Protein AF-A0A1S3HSK0-F1 (afdb_monomer_lite)

InterPro domains:
  IPR041249 DZIP3-like HEPN domain [PF18738] (99-241)

Structure (mmCIF, N/CA/C/O backbone):
data_AF-A0A1S3HSK0-F1
#
_entry.id   AF-A0A1S3HSK0-F1
#
loop_
_atom_site.group_PDB
_atom_site.id
_atom_site.type_symbol
_atom_site.label_atom_id
_atom_site.label_alt_id
_atom_site.label_comp_id
_atom_site.label_asym_id
_atom_site.label_entity_id
_atom_site.label_seq_id
_atom_site.pdbx_PDB_ins_code
_atom_site.Cartn_x
_atom_site.Cartn_y
_atom_site.Cartn_z
_atom_site.occupancy
_atom_site.B_iso_or_equiv
_atom_site.auth_seq_id
_atom_site.auth_comp_id
_atom_site.auth_asym_id
_atom_site.auth_atom_id
_atom_site.pdbx_PDB_model_num
ATOM 1 N N . MET A 1 1 ? 6.318 51.258 -20.511 1.00 34.09 1 MET A N 1
ATOM 2 C CA . MET A 1 1 ? 5.192 50.879 -19.637 1.00 34.09 1 MET A CA 1
ATOM 3 C C . MET A 1 1 ? 4.563 49.674 -20.303 1.00 34.09 1 MET A C 1
ATOM 5 O O . MET A 1 1 ? 3.683 49.853 -21.121 1.00 34.09 1 MET A O 1
ATOM 9 N N . GLU A 1 2 ? 5.105 48.481 -20.082 1.00 42.00 2 GLU A N 1
ATOM 10 C CA . GLU A 1 2 ? 4.586 47.264 -20.715 1.00 42.00 2 GLU A CA 1
ATOM 11 C C . GLU A 1 2 ? 4.739 46.110 -19.736 1.00 42.00 2 GLU A C 1
ATOM 13 O O . GLU A 1 2 ? 5.852 45.699 -19.435 1.00 42.00 2 GLU A O 1
ATOM 18 N N . PHE A 1 3 ? 3.609 45.639 -19.221 1.00 34.06 3 PHE A N 1
ATOM 19 C CA . PHE A 1 3 ? 3.427 44.292 -18.696 1.00 34.06 3 PHE A CA 1
ATOM 20 C C . PHE A 1 3 ? 1.939 43.962 -18.852 1.00 34.06 3 PHE A C 1
ATOM 22 O O . PHE A 1 3 ? 1.177 43.989 -17.891 1.00 34.06 3 PHE A O 1
ATOM 29 N N . GLU A 1 4 ? 1.506 43.675 -20.079 1.00 44.91 4 GLU A N 1
ATOM 30 C CA . GLU A 1 4 ? 0.344 42.804 -20.271 1.00 44.91 4 GLU A CA 1
ATOM 31 C C . GLU A 1 4 ? 0.859 41.365 -20.303 1.00 44.91 4 GLU A C 1
ATOM 33 O O . GLU A 1 4 ? 1.071 40.758 -21.349 1.00 44.91 4 GLU A O 1
ATOM 38 N N . THR A 1 5 ? 1.137 40.814 -19.124 1.00 49.72 5 THR A N 1
ATOM 39 C CA . THR A 1 5 ? 1.207 39.360 -18.974 1.00 49.72 5 THR A CA 1
ATOM 40 C C . THR A 1 5 ? -0.189 38.804 -19.217 1.00 49.72 5 THR A C 1
ATOM 42 O O . THR A 1 5 ? -1.089 39.021 -18.406 1.00 49.72 5 THR A O 1
ATOM 45 N N . ASP A 1 6 ? -0.348 38.114 -20.347 1.00 68.56 6 ASP A N 1
ATOM 46 C CA . ASP A 1 6 ? -1.574 37.448 -20.780 1.00 68.56 6 ASP A CA 1
ATOM 47 C C . ASP A 1 6 ? -2.172 36.626 -19.626 1.00 68.56 6 ASP A C 1
ATOM 49 O O . ASP A 1 6 ? -1.504 35.775 -19.026 1.00 68.56 6 ASP A O 1
ATOM 53 N N . VAL A 1 7 ? -3.437 36.897 -19.302 1.00 50.72 7 VAL A N 1
ATOM 54 C CA . VAL A 1 7 ? -4.209 36.234 -18.240 1.00 50.72 7 VAL A CA 1
ATOM 55 C C . VAL A 1 7 ? -4.153 34.711 -18.398 1.00 50.72 7 VAL A C 1
ATOM 57 O O . VAL A 1 7 ? -4.097 33.984 -17.405 1.00 50.72 7 VAL A O 1
ATOM 60 N N . VAL A 1 8 ? -4.067 34.219 -19.635 1.00 52.06 8 VAL A N 1
ATOM 61 C CA . VAL A 1 8 ? -3.900 32.794 -19.946 1.00 52.06 8 VAL A CA 1
ATOM 62 C C . VAL A 1 8 ? -2.567 32.255 -19.417 1.00 52.06 8 VAL A C 1
ATOM 64 O O . VAL A 1 8 ? -2.526 31.172 -18.837 1.00 52.06 8 VAL A O 1
ATOM 67 N N . THR A 1 9 ? -1.485 33.026 -19.523 1.00 55.06 9 THR A N 1
ATOM 68 C CA . THR A 1 9 ? -0.156 32.648 -19.014 1.00 55.06 9 THR A CA 1
ATOM 69 C C . THR A 1 9 ? -0.139 32.604 -17.489 1.00 55.06 9 THR A C 1
ATOM 71 O O . THR A 1 9 ? 0.437 31.685 -16.906 1.00 55.06 9 THR A O 1
ATOM 74 N N . ILE A 1 10 ? -0.823 33.538 -16.822 1.00 58.69 10 ILE A N 1
ATOM 75 C CA . ILE A 1 10 ? -0.961 33.543 -15.357 1.00 58.69 10 ILE A CA 1
ATOM 76 C C . ILE A 1 10 ? -1.759 32.319 -14.890 1.00 58.69 10 ILE A C 1
ATOM 78 O O . ILE A 1 10 ? -1.339 31.637 -13.955 1.00 58.69 10 ILE A O 1
ATOM 82 N N . ILE A 1 11 ? -2.861 31.990 -15.570 1.00 51.19 11 ILE A N 1
ATOM 83 C CA . ILE A 1 11 ? -3.688 30.816 -15.257 1.00 51.19 11 ILE A CA 1
ATOM 84 C C . ILE A 1 11 ? -2.905 29.519 -15.475 1.00 51.19 11 ILE A C 1
ATOM 86 O O . ILE A 1 11 ? -2.928 28.651 -14.607 1.00 51.19 11 ILE A O 1
ATOM 90 N N . ILE A 1 12 ? -2.166 29.389 -16.580 1.00 56.50 12 ILE A N 1
ATOM 91 C CA . ILE A 1 12 ? -1.333 28.208 -16.857 1.00 56.50 12 ILE A CA 1
ATOM 92 C C . ILE A 1 12 ? -0.200 28.086 -15.833 1.00 56.50 12 ILE A C 1
ATOM 94 O O . ILE A 1 12 ? 0.079 26.987 -15.360 1.00 56.50 12 ILE A O 1
ATOM 98 N N . THR A 1 13 ? 0.422 29.198 -15.438 1.00 55.34 13 THR A N 1
ATOM 99 C CA . THR A 1 13 ? 1.508 29.196 -14.446 1.00 55.34 13 THR A CA 1
ATOM 100 C C . THR A 1 13 ? 0.989 28.839 -13.053 1.00 55.34 13 THR A C 1
ATOM 102 O O . THR A 1 13 ? 1.604 28.027 -12.367 1.00 55.34 13 THR A O 1
ATOM 105 N N . LEU A 1 14 ? -0.176 29.360 -12.650 1.00 50.25 14 LEU A N 1
ATOM 106 C CA . LEU A 1 14 ? -0.859 28.972 -11.410 1.00 50.25 14 LEU A CA 1
ATOM 107 C C . LEU A 1 14 ? -1.304 27.506 -11.448 1.00 50.25 14 LEU A C 1
ATOM 109 O O . LEU A 1 14 ? -1.129 26.794 -10.465 1.00 50.25 14 LEU A O 1
ATOM 113 N N . PHE A 1 15 ? -1.818 27.029 -12.582 1.00 51.66 15 PHE A N 1
ATOM 114 C CA . PHE A 1 15 ? -2.209 25.634 -12.774 1.00 51.66 15 PHE A CA 1
ATOM 115 C C . PHE A 1 15 ? -1.003 24.695 -12.680 1.00 51.66 15 PHE A C 1
ATOM 117 O O . PHE A 1 15 ? -1.060 23.695 -11.970 1.00 51.66 15 PHE A O 1
ATOM 124 N N . LEU A 1 16 ? 0.122 25.042 -13.310 1.00 50.78 16 LEU A N 1
ATOM 125 C CA . LEU A 1 16 ? 1.368 24.285 -13.207 1.00 50.78 16 LEU A CA 1
ATOM 126 C C . LEU A 1 16 ? 1.950 24.334 -11.794 1.00 50.78 16 LEU A C 1
ATOM 128 O O . LEU A 1 16 ? 2.391 23.299 -11.314 1.00 50.78 16 LEU A O 1
ATOM 132 N N . LEU A 1 17 ? 1.897 25.472 -11.096 1.00 46.69 17 LEU A N 1
ATOM 133 C CA . LEU A 1 17 ? 2.325 25.588 -9.695 1.00 46.69 17 LEU A CA 1
ATOM 134 C C . LEU A 1 17 ? 1.457 24.752 -8.753 1.00 46.69 17 LEU A C 1
ATOM 136 O O . LEU A 1 17 ? 1.994 24.102 -7.863 1.00 46.69 17 LEU A O 1
ATOM 140 N N . VAL A 1 18 ? 0.139 24.712 -8.962 1.00 48.00 18 VAL A N 1
ATOM 141 C CA . VAL A 1 18 ? -0.786 23.876 -8.181 1.00 48.00 18 VAL A CA 1
ATOM 142 C C . VAL A 1 18 ? -0.571 22.395 -8.491 1.00 48.00 18 VAL A C 1
ATOM 144 O O . VAL A 1 18 ? -0.528 21.582 -7.572 1.00 48.00 18 VAL A O 1
ATOM 147 N N . VAL A 1 19 ? -0.355 22.029 -9.756 1.00 45.53 19 VAL A N 1
ATOM 148 C CA . VAL A 1 19 ? -0.006 20.657 -10.154 1.00 45.53 19 VAL A CA 1
ATOM 149 C C . VAL A 1 19 ? 1.361 20.256 -9.590 1.00 45.53 19 VAL A C 1
ATOM 151 O O . VAL A 1 19 ? 1.486 19.153 -9.071 1.00 45.53 19 VAL A O 1
ATOM 154 N N . LEU A 1 20 ? 2.359 21.145 -9.589 1.00 42.47 20 LEU A N 1
ATOM 155 C CA . LEU A 1 20 ? 3.652 20.923 -8.935 1.00 42.47 20 LEU A CA 1
ATOM 156 C C . LEU A 1 20 ? 3.498 20.792 -7.418 1.00 42.47 20 LEU A C 1
ATOM 158 O O . LEU A 1 20 ? 4.058 19.867 -6.850 1.00 42.47 20 LEU A O 1
ATOM 162 N N . MET A 1 21 ? 2.700 21.630 -6.756 1.00 42.19 21 MET A N 1
ATOM 163 C CA . MET A 1 21 ? 2.435 21.515 -5.316 1.00 42.19 21 MET A CA 1
ATOM 164 C C . MET A 1 21 ? 1.753 20.183 -4.973 1.00 42.19 21 MET A C 1
ATOM 166 O O . MET A 1 21 ? 2.134 19.523 -4.011 1.00 42.19 21 MET A O 1
ATOM 170 N N . VAL A 1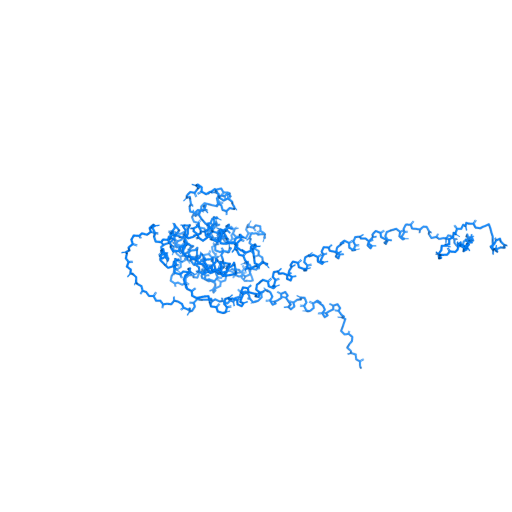 22 ? 0.810 19.727 -5.799 1.00 41.25 22 VAL A N 1
ATOM 171 C CA . VAL A 1 22 ? 0.136 18.427 -5.636 1.00 41.25 22 VAL A CA 1
ATOM 172 C C . VAL A 1 22 ? 1.067 17.246 -5.949 1.00 41.25 22 VAL A C 1
ATOM 174 O O . VAL A 1 22 ? 0.893 16.172 -5.378 1.00 41.25 22 VAL A O 1
ATOM 177 N N . LEU A 1 23 ? 2.062 17.427 -6.821 1.00 36.00 23 LEU A N 1
ATOM 178 C CA . LEU A 1 23 ? 3.052 16.401 -7.167 1.00 36.00 23 LEU A CA 1
ATOM 179 C C . LEU A 1 23 ? 4.268 16.368 -6.223 1.00 36.00 23 LEU A C 1
ATOM 181 O O . LEU A 1 23 ? 4.904 15.322 -6.132 1.00 36.00 23 LEU A O 1
ATOM 185 N N . PHE A 1 24 ? 4.589 17.466 -5.528 1.00 37.47 24 PHE A N 1
ATOM 186 C CA . PHE A 1 24 ? 5.767 17.581 -4.655 1.00 37.47 24 PHE A CA 1
ATOM 187 C C . PHE A 1 24 ? 5.468 17.434 -3.153 1.00 37.47 24 PHE A C 1
ATOM 189 O O . PHE A 1 24 ? 6.348 17.000 -2.419 1.00 37.47 24 PHE A O 1
ATOM 196 N N .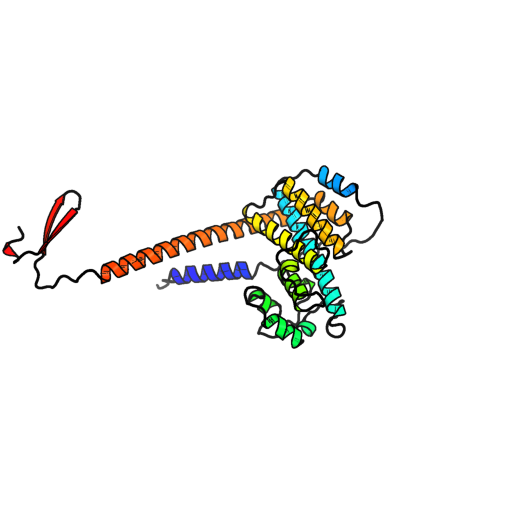 PHE A 1 25 ? 4.253 17.714 -2.665 1.00 34.84 25 PHE A N 1
ATOM 197 C CA . PHE A 1 25 ? 3.934 17.598 -1.225 1.00 34.84 25 PHE A CA 1
ATOM 198 C C . PHE A 1 25 ? 3.537 16.181 -0.755 1.00 34.84 25 PHE A C 1
ATOM 200 O O . PHE A 1 25 ? 3.020 16.005 0.346 1.00 34.84 25 PHE A O 1
ATOM 207 N N . GLY A 1 26 ? 3.797 15.152 -1.565 1.00 34.19 26 GLY A N 1
ATOM 208 C CA . GLY A 1 26 ? 3.518 13.749 -1.236 1.00 34.19 26 GLY A CA 1
ATOM 209 C C . GLY A 1 26 ? 4.583 13.038 -0.394 1.00 34.19 26 GLY A C 1
ATOM 210 O O . GLY A 1 26 ? 4.416 11.856 -0.111 1.00 34.19 26 GLY A O 1
ATOM 211 N N . GLU A 1 27 ? 5.660 13.714 0.014 1.00 36.97 27 GLU A N 1
ATOM 212 C CA . GLU A 1 27 ? 6.728 13.117 0.822 1.00 36.97 27 GLU A CA 1
ATOM 213 C C . GLU A 1 27 ? 6.832 13.790 2.194 1.00 36.97 27 GLU A C 1
ATOM 215 O O . GLU A 1 27 ? 7.478 14.821 2.370 1.00 36.97 27 GLU A O 1
ATOM 220 N N . PHE A 1 28 ? 6.233 13.160 3.206 1.00 30.34 28 PHE A N 1
ATOM 221 C CA . PHE A 1 28 ? 6.683 13.335 4.584 1.00 30.34 28 PHE A CA 1
ATOM 222 C C . PHE A 1 28 ? 6.712 11.974 5.278 1.00 30.34 28 PHE A C 1
ATOM 224 O O . PHE A 1 28 ? 5.690 11.400 5.652 1.00 30.34 28 PHE A O 1
ATOM 231 N N . SER A 1 29 ? 7.917 11.420 5.388 1.00 31.11 29 SER A N 1
ATOM 232 C CA . SER A 1 29 ? 8.166 10.116 5.995 1.00 31.11 29 SER A CA 1
ATOM 233 C C . SER A 1 29 ? 7.979 10.204 7.518 1.00 31.11 29 SER A C 1
ATOM 235 O O . SER A 1 29 ? 8.800 10.783 8.227 1.00 31.11 29 SER A O 1
ATOM 237 N N . LEU A 1 30 ? 6.907 9.598 8.042 1.00 33.12 30 LEU A N 1
ATOM 238 C CA . LEU A 1 30 ? 6.557 9.517 9.476 1.00 33.12 30 LEU A CA 1
ATOM 239 C C . LEU A 1 30 ? 7.439 8.540 10.290 1.00 33.12 30 LEU A C 1
ATOM 241 O O . LEU A 1 30 ? 7.110 8.160 11.414 1.00 33.12 30 LEU A O 1
ATOM 245 N N . LYS A 1 31 ? 8.601 8.141 9.764 1.00 35.22 31 LYS A N 1
ATOM 246 C CA . LYS A 1 31 ? 9.454 7.064 10.302 1.00 35.22 31 LYS A CA 1
ATOM 247 C C . LYS A 1 31 ? 10.145 7.356 11.645 1.00 35.22 31 LYS A C 1
ATOM 249 O O . LYS A 1 31 ? 10.882 6.504 12.130 1.00 35.22 31 LYS A O 1
ATOM 254 N N . LYS A 1 32 ? 9.950 8.531 12.255 1.00 32.56 32 LYS A N 1
ATOM 255 C CA . LYS A 1 32 ? 10.801 9.012 13.363 1.00 32.56 32 LYS A CA 1
ATOM 256 C C . LYS A 1 32 ? 10.182 8.994 14.768 1.00 32.56 32 LYS A C 1
ATOM 258 O O . LYS A 1 32 ? 10.856 9.429 15.692 1.00 32.56 32 LYS A O 1
ATOM 263 N N . ILE A 1 33 ? 8.948 8.515 14.959 1.00 36.19 33 ILE A N 1
ATOM 264 C CA . ILE A 1 33 ? 8.222 8.767 16.225 1.00 36.19 33 ILE A CA 1
ATOM 265 C C . ILE A 1 33 ? 8.154 7.558 17.181 1.00 36.19 33 ILE A C 1
ATOM 267 O O . ILE A 1 33 ? 8.070 7.760 18.387 1.00 36.19 33 ILE A O 1
ATOM 271 N N . PHE A 1 34 ? 8.266 6.307 16.721 1.00 35.88 34 PHE A N 1
ATOM 272 C CA . PHE A 1 34 ? 7.985 5.152 17.594 1.00 35.88 34 PHE A CA 1
ATOM 273 C C . PHE A 1 34 ? 9.116 4.119 17.606 1.00 35.88 34 PHE A C 1
ATOM 275 O O . PHE A 1 34 ? 9.074 3.109 16.910 1.00 35.88 34 PHE A O 1
ATOM 282 N N . GLY A 1 35 ? 10.139 4.388 18.421 1.00 30.03 35 GLY A N 1
ATOM 283 C CA . GLY A 1 35 ? 11.113 3.396 18.872 1.00 30.03 35 GLY A CA 1
ATOM 284 C C . GLY A 1 35 ? 10.833 3.007 20.324 1.00 30.03 35 GLY A C 1
ATOM 285 O O . GLY A 1 35 ? 10.951 3.844 21.213 1.00 30.03 35 GLY A O 1
ATOM 286 N N . GLY A 1 36 ? 10.472 1.747 20.571 1.00 26.73 36 GLY A N 1
ATOM 287 C CA . GLY A 1 36 ? 10.302 1.196 21.920 1.00 26.73 36 GLY A CA 1
ATOM 288 C C . GLY A 1 36 ? 9.896 -0.279 21.883 1.00 26.73 36 GLY A C 1
ATOM 289 O O . GLY A 1 36 ? 9.058 -0.660 21.078 1.00 26.73 36 GLY A O 1
ATOM 290 N N . LYS A 1 37 ? 10.541 -1.113 22.708 1.00 32.78 37 LYS A N 1
ATOM 291 C CA . LYS A 1 37 ? 10.596 -2.585 22.621 1.00 32.78 37 LYS A CA 1
ATOM 292 C C . LYS A 1 37 ? 9.958 -3.293 23.838 1.00 32.78 37 LYS A C 1
ATOM 294 O O . LYS A 1 37 ? 10.110 -2.816 24.952 1.00 32.78 37 LYS A O 1
ATOM 299 N N . ALA A 1 38 ? 9.436 -4.503 23.564 1.00 29.75 38 ALA A N 1
ATOM 300 C CA . ALA A 1 38 ? 9.276 -5.733 24.380 1.00 29.75 38 ALA A CA 1
ATOM 301 C C . ALA A 1 38 ? 7.995 -6.016 25.216 1.00 29.75 38 ALA A C 1
ATOM 303 O O . ALA A 1 38 ? 7.822 -5.497 26.308 1.00 29.75 38 ALA A O 1
ATOM 304 N N . ARG A 1 39 ? 7.246 -7.022 24.707 1.00 36.81 39 ARG A N 1
ATOM 305 C CA . ARG A 1 39 ? 6.825 -8.336 25.278 1.00 36.81 39 ARG A CA 1
ATOM 306 C C . ARG A 1 39 ? 5.939 -8.409 26.539 1.00 36.81 39 ARG A C 1
ATOM 308 O O . ARG A 1 39 ? 6.394 -8.107 27.631 1.00 36.81 39 ARG A O 1
ATOM 315 N N . SER A 1 40 ? 4.776 -9.063 26.415 1.00 31.94 40 SER A N 1
ATOM 316 C CA . SER A 1 40 ? 4.414 -10.311 27.134 1.00 31.94 40 SER A CA 1
ATOM 317 C C . SER A 1 40 ? 3.062 -10.866 26.659 1.00 31.94 40 SER A C 1
ATOM 319 O O . SER A 1 40 ? 2.212 -10.125 26.178 1.00 31.94 40 SER A O 1
ATOM 321 N N . ASP A 1 41 ? 2.940 -12.191 26.732 1.00 41.41 41 ASP A N 1
ATOM 322 C CA . ASP A 1 41 ? 1.891 -13.034 26.155 1.00 41.41 41 ASP A CA 1
ATOM 323 C C . ASP A 1 41 ? 0.653 -13.119 27.073 1.00 41.41 41 ASP A C 1
ATOM 325 O O . ASP A 1 41 ? 0.817 -13.596 28.191 1.00 41.41 41 ASP A O 1
ATOM 329 N N . VAL A 1 42 ? -0.564 -12.753 26.621 1.00 39.38 42 VAL A N 1
ATOM 330 C CA . VAL A 1 42 ? -1.854 -13.204 27.214 1.00 39.38 42 VAL A CA 1
ATOM 331 C C . VAL A 1 42 ? -3.002 -13.198 26.175 1.00 39.38 42 VAL A C 1
ATOM 333 O O . VAL A 1 42 ? -3.221 -12.222 25.469 1.00 39.38 42 VAL A O 1
ATOM 336 N N . GLU A 1 43 ? -3.714 -14.330 26.121 1.00 42.44 43 GLU A N 1
ATOM 337 C CA . GLU A 1 43 ? -5.071 -14.652 25.622 1.00 42.44 43 GLU A CA 1
ATOM 338 C C . GLU A 1 43 ? -5.847 -13.604 24.772 1.00 42.44 43 GLU A C 1
ATOM 340 O O . GLU A 1 43 ? -6.422 -12.636 25.262 1.00 42.44 43 GLU A O 1
ATOM 345 N N . VAL A 1 44 ? -5.906 -13.845 23.451 1.00 47.56 44 VAL A N 1
ATOM 346 C CA . VAL A 1 44 ? -6.028 -12.789 22.417 1.00 47.56 44 VAL A CA 1
ATOM 347 C C . VAL A 1 44 ? -7.439 -12.588 21.822 1.00 47.56 44 VAL A C 1
ATOM 349 O O . VAL A 1 44 ? -7.679 -11.595 21.135 1.00 47.56 44 VAL A O 1
ATOM 352 N N . LYS A 1 45 ? -8.412 -13.483 22.044 1.00 45.72 45 LYS A N 1
ATOM 353 C CA . LYS A 1 45 ? -9.707 -13.402 21.323 1.00 45.72 45 LYS A CA 1
ATOM 354 C C . LYS A 1 45 ? -10.791 -12.556 21.999 1.00 45.72 45 LYS A C 1
ATOM 356 O O . LYS A 1 45 ? -11.545 -11.901 21.283 1.00 45.72 45 LYS A O 1
ATOM 361 N N . ASP A 1 46 ? -10.862 -12.531 23.328 1.00 53.91 46 ASP A N 1
ATOM 362 C CA . ASP A 1 46 ? -11.979 -11.890 24.051 1.00 53.91 46 ASP A CA 1
ATOM 363 C C . ASP A 1 46 ? -11.759 -10.375 24.281 1.00 53.91 46 ASP A C 1
ATOM 365 O O . ASP A 1 46 ? -12.683 -9.554 24.285 1.00 53.91 46 ASP A O 1
ATOM 369 N N . THR A 1 47 ? -10.492 -9.961 24.357 1.00 58.94 47 THR A N 1
ATOM 370 C CA . THR A 1 47 ? -10.086 -8.577 24.648 1.00 58.94 47 THR A CA 1
ATOM 371 C C . THR A 1 47 ? -10.400 -7.600 23.511 1.00 58.94 47 THR A C 1
ATOM 373 O O . THR A 1 47 ? -10.778 -6.454 23.762 1.00 58.94 47 THR A O 1
ATOM 376 N N . MET A 1 48 ? -10.295 -8.030 22.249 1.00 62.12 48 MET A N 1
ATOM 377 C CA . MET A 1 48 ? -10.537 -7.151 21.098 1.00 62.12 48 MET A CA 1
ATOM 378 C C . MET A 1 48 ? -12.022 -6.816 20.930 1.00 62.12 48 MET A C 1
ATOM 380 O O . MET A 1 48 ? -12.363 -5.653 20.722 1.00 62.12 48 MET A O 1
ATOM 384 N N . ALA A 1 49 ? -12.909 -7.814 21.019 1.00 62.59 49 ALA A N 1
ATOM 385 C CA . ALA A 1 49 ? -14.353 -7.594 20.916 1.00 62.59 49 ALA A CA 1
ATOM 386 C C . ALA A 1 49 ? -14.843 -6.655 22.028 1.00 62.59 49 ALA A C 1
ATOM 388 O O . ALA A 1 49 ? -15.674 -5.783 21.781 1.00 62.59 49 ALA A O 1
ATOM 389 N N . THR A 1 50 ? -14.246 -6.769 23.214 1.00 68.81 50 THR A N 1
ATOM 390 C CA . THR A 1 50 ? -14.513 -5.907 24.368 1.00 68.81 50 THR A CA 1
ATOM 391 C C . THR A 1 50 ? -13.968 -4.485 24.171 1.00 68.81 50 THR A C 1
ATOM 393 O O . THR A 1 50 ? -14.712 -3.516 24.337 1.00 68.81 50 THR A O 1
ATOM 396 N N . THR A 1 51 ? -12.707 -4.327 23.745 1.00 74.31 51 THR A N 1
ATOM 397 C CA . THR A 1 51 ? -12.091 -3.007 23.475 1.00 74.31 51 THR A CA 1
ATOM 398 C C . THR A 1 51 ? -12.827 -2.268 22.363 1.00 74.31 51 THR A C 1
ATOM 400 O O . THR A 1 51 ? -13.162 -1.093 22.495 1.00 74.31 51 THR A O 1
ATOM 403 N N . LEU A 1 52 ? -13.128 -2.961 21.265 1.00 75.00 52 LEU A N 1
ATOM 404 C CA . LEU A 1 52 ? -13.871 -2.381 20.159 1.00 75.00 52 LEU A CA 1
ATOM 405 C C . LEU A 1 52 ? -15.321 -2.106 20.568 1.00 75.00 52 LEU A C 1
ATOM 407 O O . LEU A 1 52 ? -15.826 -1.040 20.250 1.00 75.00 52 LEU A O 1
ATOM 411 N N . GLY A 1 53 ? -15.961 -3.015 21.313 1.00 70.94 53 GLY A N 1
ATOM 412 C CA . GLY A 1 53 ? -17.309 -2.883 21.877 1.00 70.94 53 GLY A CA 1
ATOM 413 C C . GLY A 1 53 ? -17.499 -1.607 22.697 1.00 70.94 53 GLY A C 1
ATOM 414 O O . GLY A 1 53 ? -18.485 -0.900 22.505 1.00 70.94 53 GLY A O 1
ATOM 415 N N . THR A 1 54 ? -16.513 -1.281 23.528 1.00 75.88 54 THR A N 1
ATOM 416 C CA . THR A 1 54 ? -16.512 -0.135 24.453 1.00 75.88 54 THR A CA 1
ATOM 417 C C . THR A 1 54 ? -15.968 1.165 23.861 1.00 75.88 54 THR A C 1
ATOM 419 O O . THR A 1 54 ? -16.136 2.221 24.468 1.00 75.88 54 THR A O 1
ATOM 422 N N . TYR A 1 55 ? -15.346 1.122 22.680 1.00 80.50 55 TYR A N 1
ATOM 423 C CA . TYR A 1 55 ? -14.859 2.317 21.998 1.00 80.50 55 TYR A CA 1
ATOM 424 C C . TYR A 1 55 ? -16.013 3.267 21.641 1.00 80.50 55 TYR A C 1
ATOM 426 O O . TYR A 1 55 ? -17.020 2.849 21.065 1.00 80.50 55 TYR A O 1
ATOM 434 N N . VAL A 1 56 ? -15.838 4.553 21.946 1.00 76.31 56 VAL A N 1
ATOM 435 C CA . VAL A 1 56 ? -16.751 5.639 21.575 1.00 76.31 56 VAL A CA 1
ATOM 436 C C . VAL A 1 56 ? -15.901 6.774 21.010 1.00 76.31 56 VAL A C 1
ATOM 438 O O . VAL A 1 56 ? -15.038 7.307 21.704 1.00 76.31 56 VAL A O 1
ATOM 441 N N . GLY A 1 57 ? -16.122 7.129 19.748 1.00 81.38 57 GLY A N 1
ATOM 442 C CA . GLY A 1 57 ? -15.433 8.224 19.068 1.00 81.38 57 GLY A CA 1
ATOM 443 C C . GLY A 1 57 ? -16.349 8.869 18.038 1.00 81.38 57 GLY A C 1
ATOM 444 O O . GLY A 1 57 ? -17.391 8.316 17.697 1.00 81.38 57 GLY A O 1
ATOM 445 N N . SER A 1 58 ? -15.994 10.059 17.558 1.00 89.94 58 SER A N 1
ATOM 446 C CA . SER A 1 58 ? -16.748 10.678 16.466 1.00 89.94 58 SER A CA 1
ATOM 447 C C . SER A 1 58 ? -16.485 9.956 15.141 1.00 89.94 58 SER A C 1
ATOM 449 O O . SER A 1 58 ? -15.438 9.333 14.959 1.00 89.94 58 SER A O 1
ATOM 451 N N . GLU A 1 59 ? -17.371 10.110 14.154 1.00 91.19 59 GLU A N 1
ATOM 452 C CA . GLU A 1 59 ? -17.135 9.548 12.813 1.00 91.19 59 GLU A CA 1
ATOM 453 C C . GLU A 1 59 ? -15.815 10.039 12.191 1.00 91.19 59 GLU A C 1
ATOM 455 O O . GLU A 1 59 ? -15.169 9.326 11.416 1.00 91.19 59 GLU A O 1
ATOM 460 N N . ARG A 1 60 ? -15.381 11.250 12.560 1.00 90.25 60 ARG A N 1
ATOM 461 C CA . ARG A 1 60 ? -14.095 11.821 12.151 1.00 90.25 60 ARG A CA 1
ATOM 462 C C . ARG A 1 60 ? -12.910 11.164 12.853 1.00 90.25 60 ARG A C 1
ATOM 464 O O . ARG A 1 60 ? -11.869 10.944 12.225 1.00 90.25 60 ARG A O 1
ATOM 471 N N . ASP A 1 61 ? -13.059 10.816 14.127 1.00 91.75 61 ASP A N 1
ATOM 472 C CA . ASP A 1 61 ? -12.043 10.054 14.853 1.00 91.75 61 ASP A CA 1
ATOM 473 C C . ASP A 1 61 ? -11.909 8.655 14.254 1.00 91.75 61 ASP A C 1
ATOM 475 O O . ASP A 1 61 ? -10.797 8.196 14.000 1.00 91.75 61 ASP A O 1
ATOM 479 N N . ASN A 1 62 ? -13.034 8.018 13.931 1.00 93.38 62 ASN A N 1
ATOM 480 C CA . ASN A 1 62 ? -13.086 6.707 13.284 1.00 93.38 62 ASN A CA 1
ATOM 481 C C . ASN A 1 62 ? -12.348 6.711 11.946 1.00 93.38 62 ASN A C 1
ATOM 483 O O . ASN A 1 62 ? -11.501 5.851 11.687 1.00 93.38 62 ASN A O 1
ATOM 487 N N . PHE A 1 63 ? -12.623 7.719 11.113 1.00 91.00 63 PHE A N 1
ATOM 488 C CA . PHE A 1 63 ? -11.901 7.933 9.864 1.00 91.00 63 PHE A CA 1
ATOM 489 C C . PHE A 1 63 ? -10.392 8.071 10.108 1.00 91.00 63 PHE A C 1
ATOM 491 O O . PHE A 1 63 ? -9.590 7.391 9.467 1.00 91.00 63 PHE A O 1
ATOM 498 N N . SER A 1 64 ? -9.999 8.907 11.071 1.00 90.25 64 SER A N 1
ATOM 499 C CA . SER A 1 64 ? -8.590 9.168 11.389 1.00 90.25 64 SER A CA 1
ATOM 500 C C . SER A 1 64 ? -7.871 7.911 11.892 1.00 90.25 64 SER A C 1
ATOM 502 O O . SER A 1 64 ? -6.747 7.630 11.477 1.00 90.25 64 SER A O 1
ATOM 504 N N . ARG A 1 65 ? -8.527 7.097 12.725 1.00 93.12 65 ARG A N 1
ATOM 505 C CA . ARG A 1 65 ? -7.991 5.815 13.211 1.00 93.12 65 ARG A CA 1
ATOM 506 C C . ARG A 1 65 ? -7.850 4.790 12.094 1.00 93.12 65 ARG A C 1
ATOM 508 O O . ARG A 1 65 ? -6.830 4.102 12.043 1.00 93.12 65 ARG A O 1
ATOM 515 N N . MET A 1 66 ? -8.803 4.720 11.162 1.00 92.75 66 MET A N 1
ATOM 516 C CA . MET A 1 66 ? -8.629 3.881 9.972 1.00 92.75 66 MET A CA 1
ATOM 517 C C . MET A 1 66 ? -7.492 4.362 9.083 1.00 92.75 66 MET A C 1
ATOM 519 O O . MET A 1 66 ? -6.730 3.538 8.574 1.00 92.75 66 MET A O 1
ATOM 523 N N . TYR A 1 67 ? -7.338 5.676 8.929 1.00 89.62 67 TYR A N 1
ATOM 524 C CA . TYR A 1 67 ? -6.220 6.240 8.187 1.00 89.62 67 TYR A CA 1
ATOM 525 C C . TYR A 1 67 ? -4.875 5.849 8.814 1.00 89.62 67 TYR A C 1
ATOM 527 O O . TYR A 1 67 ? -3.978 5.421 8.093 1.00 89.62 67 TYR A O 1
ATOM 535 N N . ILE A 1 68 ? -4.746 5.906 10.147 1.00 90.56 68 ILE A N 1
ATOM 536 C CA . ILE A 1 68 ? -3.560 5.408 10.872 1.00 90.56 68 ILE A CA 1
ATOM 537 C C . ILE A 1 68 ? -3.335 3.924 10.584 1.00 90.56 68 ILE A C 1
ATOM 539 O O . ILE A 1 68 ? -2.224 3.531 10.220 1.00 90.56 68 ILE A O 1
ATOM 543 N N . LEU A 1 69 ? -4.369 3.094 10.751 1.00 93.88 69 LEU A N 1
ATOM 544 C CA . LEU A 1 69 ? -4.251 1.647 10.579 1.00 93.88 69 LEU A CA 1
ATOM 545 C C . LEU A 1 69 ? -3.769 1.289 9.164 1.00 93.88 69 LEU A C 1
ATOM 547 O O . LEU A 1 69 ? -2.940 0.398 9.004 1.00 93.88 69 LEU A O 1
ATOM 551 N N . ILE A 1 70 ? -4.220 2.010 8.138 1.00 90.69 70 ILE A N 1
ATOM 552 C CA . ILE A 1 70 ? -3.781 1.788 6.755 1.00 90.69 70 ILE A CA 1
ATOM 553 C C . ILE A 1 70 ? -2.381 2.362 6.509 1.00 90.69 70 ILE A C 1
ATOM 555 O O . ILE A 1 70 ? -1.467 1.635 6.117 1.00 90.69 70 ILE A O 1
ATOM 559 N N . SER A 1 71 ? -2.200 3.660 6.736 1.00 85.12 71 SER A N 1
ATOM 560 C CA . SER A 1 71 ? -1.003 4.390 6.307 1.00 85.12 71 SER A CA 1
ATOM 561 C C . SER A 1 71 ? 0.233 4.048 7.133 1.00 85.12 71 SER A C 1
ATOM 563 O O . SER A 1 71 ? 1.337 4.051 6.598 1.00 85.12 71 SER A O 1
ATOM 565 N N . ASN A 1 72 ? 0.057 3.709 8.414 1.00 84.62 72 ASN A N 1
ATOM 566 C CA . ASN A 1 72 ? 1.180 3.485 9.326 1.00 84.62 72 ASN A CA 1
ATOM 567 C C . ASN A 1 72 ? 1.413 2.004 9.616 1.00 84.62 72 ASN A C 1
ATOM 569 O O . ASN A 1 72 ? 2.558 1.592 9.768 1.00 84.62 72 ASN A O 1
ATOM 573 N N . TYR A 1 73 ? 0.353 1.196 9.690 1.00 94.06 73 TYR A N 1
ATOM 574 C CA . TYR A 1 73 ? 0.495 -0.218 10.030 1.00 94.06 73 TYR A CA 1
ATOM 575 C C . TYR A 1 73 ? 0.403 -1.115 8.799 1.00 94.06 73 TYR A C 1
ATOM 577 O O . TYR A 1 73 ? 1.311 -1.911 8.565 1.00 94.06 73 TYR A O 1
ATOM 585 N N . ALA A 1 74 ? -0.650 -0.985 7.986 1.00 95.12 74 ALA A N 1
ATOM 586 C CA . ALA A 1 74 ? -0.822 -1.836 6.810 1.00 95.12 74 ALA A CA 1
ATOM 587 C C . ALA A 1 74 ? 0.312 -1.650 5.799 1.00 95.12 74 ALA A C 1
ATOM 589 O O . ALA A 1 74 ? 0.837 -2.638 5.286 1.00 95.12 74 ALA A O 1
ATOM 590 N N . LEU A 1 75 ? 0.744 -0.406 5.572 1.00 95.19 75 LEU A N 1
ATOM 591 C CA . LEU A 1 75 ? 1.909 -0.119 4.739 1.00 95.19 75 LEU A CA 1
ATOM 592 C C . LEU A 1 75 ? 3.165 -0.838 5.246 1.00 95.19 75 LEU A C 1
ATOM 594 O O . LEU A 1 75 ? 3.812 -1.553 4.487 1.00 95.19 75 LEU A O 1
ATOM 598 N N . VAL A 1 76 ? 3.480 -0.698 6.535 1.00 96.12 76 VAL A N 1
ATOM 599 C CA . VAL A 1 76 ? 4.683 -1.296 7.133 1.00 96.12 76 VAL A CA 1
ATOM 600 C C . VAL A 1 76 ? 4.623 -2.825 7.106 1.00 96.12 76 VAL A C 1
ATOM 602 O O . VAL A 1 76 ? 5.636 -3.468 6.839 1.00 96.12 76 VAL A O 1
ATOM 605 N N . VAL A 1 77 ? 3.448 -3.422 7.320 1.00 98.31 77 VAL A N 1
ATOM 606 C CA . VAL A 1 77 ? 3.241 -4.873 7.176 1.00 98.31 77 VAL A CA 1
ATOM 607 C C . VAL A 1 77 ? 3.494 -5.322 5.740 1.00 98.31 77 VAL A C 1
ATOM 609 O O . VAL A 1 77 ? 4.220 -6.288 5.524 1.00 98.31 77 VAL A O 1
ATOM 612 N N . LEU A 1 78 ? 2.945 -4.626 4.745 1.00 98.25 78 LEU A N 1
ATOM 613 C CA . LEU A 1 78 ? 3.149 -4.989 3.341 1.00 98.25 78 LEU A CA 1
ATOM 614 C C . LEU A 1 78 ? 4.600 -4.782 2.895 1.00 98.25 78 LEU A C 1
ATOM 616 O O . LEU A 1 78 ? 5.122 -5.598 2.139 1.00 98.25 78 LEU A O 1
ATOM 620 N N . GLN A 1 79 ? 5.267 -3.739 3.387 1.00 98.00 79 GLN A N 1
ATOM 621 C CA . GLN A 1 79 ? 6.699 -3.525 3.182 1.00 98.00 79 GLN A CA 1
ATOM 622 C C . GLN A 1 79 ? 7.518 -4.659 3.816 1.00 98.00 79 GLN A C 1
ATOM 624 O O . GLN A 1 79 ? 8.427 -5.180 3.178 1.00 98.00 79 GLN A O 1
ATOM 629 N N . ASP A 1 80 ? 7.173 -5.107 5.026 1.00 97.69 80 ASP A N 1
ATOM 630 C CA . ASP A 1 80 ? 7.810 -6.255 5.685 1.00 97.69 80 ASP A CA 1
ATOM 631 C C . ASP A 1 80 ? 7.650 -7.549 4.872 1.00 97.69 80 ASP A C 1
ATOM 633 O O . ASP A 1 80 ? 8.628 -8.267 4.652 1.00 97.69 80 ASP A O 1
ATOM 637 N N . VAL A 1 81 ? 6.443 -7.808 4.358 1.00 98.19 81 VAL A N 1
ATOM 638 C CA . VAL A 1 81 ? 6.180 -8.932 3.449 1.00 98.19 81 VAL A CA 1
ATOM 639 C C . VAL A 1 81 ? 7.018 -8.802 2.177 1.00 98.19 81 VAL A C 1
ATOM 641 O O . VAL A 1 81 ? 7.653 -9.773 1.774 1.00 98.19 81 VAL A O 1
ATOM 644 N N . LEU A 1 82 ? 7.072 -7.613 1.571 1.00 98.50 82 LEU A N 1
ATOM 645 C CA . LEU A 1 82 ? 7.852 -7.372 0.359 1.00 98.50 82 LEU A CA 1
ATOM 646 C C . LEU A 1 82 ? 9.343 -7.626 0.591 1.00 98.50 82 LEU A C 1
ATOM 648 O O . LEU A 1 82 ? 9.959 -8.291 -0.231 1.00 98.50 82 LEU A O 1
ATOM 652 N N . GLN A 1 83 ? 9.923 -7.167 1.703 1.00 97.75 83 GLN A N 1
ATOM 653 C CA . GLN A 1 83 ? 11.336 -7.426 2.007 1.00 97.75 83 GLN A CA 1
ATOM 654 C C . GLN A 1 83 ? 11.637 -8.928 2.088 1.00 97.75 83 GLN A C 1
ATOM 656 O O . GLN A 1 83 ? 12.610 -9.383 1.493 1.00 97.75 83 GLN A O 1
ATOM 661 N N . LYS A 1 84 ? 10.788 -9.706 2.774 1.00 97.50 84 LYS A N 1
ATOM 662 C CA . LYS A 1 84 ? 10.948 -11.168 2.902 1.00 97.50 84 LYS A CA 1
ATOM 663 C C . LYS A 1 84 ? 10.854 -11.874 1.550 1.00 97.50 84 LYS A C 1
ATOM 665 O O . LYS A 1 84 ? 11.665 -12.743 1.235 1.00 97.50 84 LYS A O 1
ATOM 670 N N . GLU A 1 85 ? 9.882 -11.477 0.737 1.00 98.31 85 GLU A N 1
ATOM 671 C CA . GLU A 1 85 ? 9.705 -12.001 -0.615 1.00 98.31 85 GLU A CA 1
ATOM 672 C C . GLU A 1 85 ? 10.883 -11.644 -1.535 1.00 98.31 85 GLU A C 1
ATOM 674 O O . GLU A 1 85 ? 11.395 -12.505 -2.248 1.00 98.31 85 GLU A O 1
ATOM 679 N N . LEU A 1 86 ? 11.363 -10.397 -1.499 1.00 98.31 86 LEU A N 1
ATOM 680 C CA . LEU A 1 86 ? 12.514 -9.963 -2.294 1.00 98.31 86 LEU A CA 1
ATOM 681 C C . LEU A 1 86 ? 13.798 -10.675 -1.874 1.00 98.31 86 LEU A C 1
ATOM 683 O O . LEU A 1 86 ? 14.556 -11.094 -2.742 1.00 98.31 86 LEU A O 1
ATOM 687 N N . GLN A 1 87 ? 14.015 -10.862 -0.573 1.00 97.62 87 GLN A N 1
ATOM 688 C CA . GLN A 1 87 ? 15.150 -11.626 -0.058 1.00 97.62 87 GLN A CA 1
ATOM 689 C C . GLN A 1 87 ? 15.103 -13.088 -0.519 1.00 97.62 87 GLN A C 1
ATOM 691 O O . GLN A 1 87 ? 16.137 -13.669 -0.829 1.00 97.62 87 GLN A O 1
ATOM 696 N N . THR A 1 88 ? 13.905 -13.673 -0.593 1.00 97.50 88 THR A N 1
ATOM 697 C CA . THR A 1 88 ? 13.717 -15.059 -1.043 1.00 97.50 88 THR A CA 1
ATOM 698 C C . THR A 1 88 ? 13.974 -15.207 -2.543 1.00 97.50 88 THR A C 1
ATOM 700 O O . THR A 1 88 ? 14.629 -16.155 -2.967 1.00 97.50 88 THR A O 1
ATOM 703 N N . VAL A 1 89 ? 13.468 -14.279 -3.360 1.00 97.62 89 VAL A N 1
ATOM 704 C CA . VAL A 1 89 ? 13.550 -14.371 -4.829 1.00 97.62 89 VAL A CA 1
ATOM 705 C C . VAL A 1 89 ? 14.885 -13.855 -5.374 1.00 97.62 89 VAL A C 1
ATOM 707 O O . VAL A 1 89 ? 15.365 -14.361 -6.386 1.00 97.62 89 VAL A O 1
ATOM 710 N N . TYR A 1 90 ? 15.501 -12.870 -4.715 1.00 97.75 90 TYR A N 1
ATOM 711 C CA . TYR A 1 90 ? 16.725 -12.210 -5.174 1.00 97.75 90 TYR A CA 1
ATOM 712 C C . TYR A 1 90 ? 17.798 -12.110 -4.071 1.00 97.75 90 TYR A C 1
ATOM 714 O O . TYR A 1 90 ? 18.255 -11.003 -3.778 1.00 97.75 90 TYR A O 1
ATOM 722 N N . PRO A 1 91 ? 18.253 -13.227 -3.476 1.00 97.25 91 PRO A N 1
ATOM 723 C CA . PRO A 1 91 ? 19.172 -13.203 -2.331 1.00 97.25 91 PRO A CA 1
ATOM 724 C C . PRO A 1 91 ? 20.504 -12.483 -2.614 1.00 97.25 91 PRO A C 1
ATOM 726 O O . PRO A 1 91 ? 21.048 -11.831 -1.732 1.00 97.25 91 PRO A O 1
ATOM 729 N N . GLU A 1 92 ? 20.999 -12.536 -3.854 1.00 97.50 92 GLU A N 1
ATOM 730 C CA . GLU A 1 92 ? 22.252 -11.878 -4.269 1.00 97.50 92 GLU A CA 1
ATOM 731 C C . GLU A 1 92 ? 22.077 -10.390 -4.629 1.00 97.50 92 GLU A C 1
ATOM 733 O O . GLU A 1 92 ? 23.044 -9.622 -4.694 1.00 97.50 92 GLU A O 1
ATOM 738 N N . LEU A 1 93 ? 20.842 -9.961 -4.914 1.00 97.62 93 LEU A N 1
ATOM 739 C CA . LEU A 1 93 ? 20.551 -8.596 -5.364 1.00 97.62 93 LEU A CA 1
ATOM 740 C C . LEU A 1 93 ? 19.917 -7.748 -4.265 1.00 97.62 93 LEU A C 1
ATOM 742 O O . LEU A 1 93 ? 20.073 -6.530 -4.286 1.00 97.62 93 LEU A O 1
ATOM 746 N N . PHE A 1 94 ? 19.207 -8.359 -3.321 1.00 98.06 94 PHE A N 1
ATOM 747 C CA . PHE A 1 94 ? 18.486 -7.652 -2.276 1.00 98.06 94 PHE A CA 1
ATOM 748 C C . PHE A 1 94 ? 19.144 -7.856 -0.912 1.00 98.06 94 PHE A C 1
ATOM 750 O O . PHE A 1 94 ? 19.139 -8.956 -0.367 1.00 98.06 94 PHE A O 1
ATOM 757 N N . ASP A 1 95 ? 19.657 -6.769 -0.338 1.00 96.44 95 ASP A N 1
ATOM 758 C CA . ASP A 1 95 ? 20.144 -6.756 1.039 1.00 96.44 95 ASP A CA 1
ATOM 759 C C . ASP A 1 95 ? 19.045 -6.217 1.973 1.00 96.44 95 ASP A C 1
ATOM 761 O O . ASP A 1 95 ? 18.743 -5.017 1.928 1.00 96.44 95 ASP A O 1
ATOM 765 N N . PRO A 1 96 ? 18.453 -7.056 2.844 1.00 94.81 96 PRO A N 1
ATOM 766 C CA . PRO A 1 96 ? 17.386 -6.635 3.747 1.00 94.81 96 PRO A CA 1
ATOM 767 C C . PRO A 1 96 ? 17.840 -5.605 4.791 1.00 94.81 96 PRO A C 1
ATOM 769 O O . PRO A 1 96 ? 16.989 -4.925 5.360 1.00 94.81 96 PRO A O 1
ATOM 772 N N . ASN A 1 97 ? 19.146 -5.456 5.049 1.00 94.12 97 ASN A N 1
ATOM 773 C CA . ASN A 1 97 ? 19.648 -4.462 6.003 1.00 94.12 97 ASN A CA 1
ATOM 774 C C . ASN A 1 97 ? 19.571 -3.041 5.443 1.00 94.12 97 ASN A C 1
ATOM 776 O O . ASN A 1 97 ? 19.329 -2.092 6.185 1.00 94.12 97 ASN A O 1
ATOM 780 N N . THR A 1 98 ? 19.778 -2.893 4.133 1.00 96.00 98 THR A N 1
ATOM 781 C CA . THR A 1 98 ? 19.673 -1.595 3.454 1.00 96.00 98 THR A CA 1
ATOM 782 C C . THR A 1 98 ? 18.271 -1.355 2.907 1.00 96.00 98 THR A C 1
ATOM 784 O O . THR A 1 98 ? 17.824 -0.213 2.832 1.00 96.00 98 THR A O 1
ATOM 787 N N . GLY A 1 99 ? 17.573 -2.421 2.500 1.00 96.44 99 GLY A N 1
ATOM 788 C CA . GLY A 1 99 ? 16.277 -2.340 1.835 1.00 96.44 99 GLY A CA 1
ATOM 789 C C . GLY A 1 99 ? 16.336 -1.671 0.458 1.00 96.44 99 GLY A C 1
ATOM 790 O O . GLY A 1 99 ? 15.280 -1.361 -0.094 1.00 96.44 99 GLY A O 1
ATOM 791 N N . LEU A 1 100 ? 17.534 -1.425 -0.087 1.00 97.88 100 LEU A N 1
ATOM 792 C CA . LEU A 1 100 ? 17.736 -0.763 -1.375 1.00 97.88 100 LEU A CA 1
ATOM 793 C C . LEU A 1 100 ? 17.213 -1.628 -2.520 1.00 97.88 100 LEU A C 1
ATOM 795 O O . LEU A 1 100 ? 17.509 -2.819 -2.619 1.00 97.88 100 LEU A O 1
ATOM 799 N N . LEU A 1 101 ? 16.459 -1.004 -3.423 1.00 98.12 101 LEU A N 1
ATOM 800 C CA . LEU A 1 101 ? 15.850 -1.694 -4.560 1.00 98.12 101 LEU A CA 1
ATOM 801 C C . LEU A 1 101 ? 16.698 -1.638 -5.833 1.00 98.12 101 LEU A C 1
ATOM 803 O O . LEU A 1 101 ? 16.385 -2.337 -6.794 1.00 98.12 101 LEU A O 1
ATOM 807 N N . ASN A 1 102 ? 17.772 -0.845 -5.862 1.00 97.44 102 ASN A N 1
ATOM 808 C CA . ASN A 1 102 ? 18.522 -0.517 -7.078 1.00 97.44 102 ASN A CA 1
ATOM 809 C C . ASN A 1 102 ? 18.974 -1.752 -7.881 1.00 97.44 102 ASN A C 1
ATOM 811 O O . ASN A 1 102 ? 18.778 -1.808 -9.094 1.00 97.44 102 ASN A O 1
ATOM 815 N N . LYS A 1 103 ? 19.543 -2.760 -7.208 1.00 98.00 103 LYS A N 1
ATOM 816 C CA . LYS A 1 103 ? 20.043 -3.987 -7.842 1.00 98.00 103 LYS A CA 1
ATOM 817 C C . LYS A 1 103 ? 18.903 -4.858 -8.370 1.00 98.00 103 LYS A C 1
ATOM 819 O O . LYS A 1 103 ? 18.977 -5.316 -9.504 1.00 98.00 103 LYS A O 1
ATOM 824 N N . VAL A 1 104 ? 17.832 -5.030 -7.588 1.00 98.31 104 VAL A N 1
ATOM 825 C CA . VAL A 1 104 ? 16.628 -5.771 -8.008 1.00 98.31 104 VAL A CA 1
ATOM 826 C C . VAL A 1 104 ? 15.970 -5.089 -9.207 1.00 98.31 104 VAL A C 1
ATOM 828 O O . VAL A 1 104 ? 15.654 -5.739 -10.196 1.00 98.31 104 VAL A O 1
ATOM 831 N N . LEU A 1 105 ? 15.808 -3.766 -9.166 1.00 98.00 105 LEU A N 1
ATOM 832 C CA . LEU A 1 105 ? 15.235 -2.981 -10.264 1.00 98.00 105 LEU A CA 1
ATOM 833 C C . LEU A 1 105 ? 16.126 -2.971 -11.515 1.00 98.00 105 LEU A C 1
ATOM 835 O O . LEU A 1 105 ? 15.617 -2.753 -12.619 1.00 98.00 105 LEU A O 1
ATOM 839 N N . GLY A 1 106 ? 17.432 -3.189 -11.344 1.00 97.19 106 GLY A N 1
ATOM 840 C CA . GLY A 1 106 ? 18.410 -3.359 -12.416 1.00 97.19 106 GLY A CA 1
ATOM 841 C C . GLY A 1 106 ? 18.360 -4.720 -13.109 1.00 97.19 106 GLY A C 1
ATOM 842 O O . GLY A 1 106 ? 18.883 -4.841 -14.219 1.00 97.19 106 GLY A O 1
ATOM 843 N N . ASP A 1 107 ? 17.704 -5.723 -12.518 1.00 97.81 107 ASP A N 1
ATOM 844 C CA . ASP A 1 107 ? 17.494 -7.009 -13.174 1.00 97.81 107 ASP A CA 1
ATOM 845 C C . ASP A 1 107 ? 16.635 -6.849 -14.442 1.00 97.81 107 ASP A C 1
ATOM 847 O O . ASP A 1 107 ? 15.594 -6.180 -14.459 1.00 97.81 107 ASP A O 1
ATOM 851 N N . LYS A 1 108 ? 17.070 -7.484 -15.537 1.00 96.75 108 LYS A N 1
ATOM 852 C CA . LYS A 1 108 ? 16.417 -7.350 -16.849 1.00 96.75 108 LYS A CA 1
ATOM 853 C C . LYS A 1 108 ? 14.998 -7.918 -16.843 1.00 96.75 108 LYS A C 1
ATOM 855 O O . LYS A 1 108 ? 14.124 -7.361 -17.510 1.00 96.75 108 LYS A O 1
ATOM 860 N N . THR A 1 109 ? 14.758 -8.992 -16.094 1.00 96.25 109 THR A N 1
ATOM 861 C CA . THR A 1 109 ? 13.442 -9.634 -15.992 1.00 96.25 109 THR A CA 1
ATOM 862 C C . THR A 1 109 ? 12.492 -8.763 -15.182 1.00 96.25 109 THR A C 1
ATOM 864 O O . THR A 1 109 ? 11.367 -8.518 -15.621 1.00 96.25 109 THR A O 1
ATOM 867 N N . VAL A 1 110 ? 12.950 -8.238 -14.043 1.00 97.62 110 VAL A N 1
ATOM 868 C CA . VAL A 1 110 ? 12.198 -7.277 -13.218 1.00 97.62 110 VAL A CA 1
ATOM 869 C C . VAL A 1 110 ? 11.807 -6.059 -14.046 1.00 97.62 110 VAL A C 1
ATOM 871 O O . VAL A 1 110 ? 10.623 -5.723 -14.134 1.00 97.62 110 VAL A O 1
ATOM 874 N N . ARG A 1 111 ? 12.777 -5.445 -14.732 1.00 96.75 111 ARG A N 1
ATOM 875 C CA . ARG A 1 111 ? 12.529 -4.298 -15.609 1.00 96.75 111 ARG A CA 1
ATOM 876 C C . ARG A 1 111 ? 11.511 -4.638 -16.698 1.00 96.75 111 ARG A C 1
ATOM 878 O O . ARG A 1 111 ? 10.559 -3.886 -16.890 1.00 96.75 111 ARG A O 1
ATOM 885 N N . GLY A 1 112 ? 11.674 -5.769 -17.384 1.00 96.69 112 GLY A N 1
ATOM 886 C CA . GLY A 1 112 ? 10.749 -6.217 -18.427 1.00 96.69 112 GLY A CA 1
ATOM 887 C C . GLY A 1 112 ? 9.314 -6.379 -17.920 1.00 96.69 112 GLY A C 1
ATOM 888 O O . GLY A 1 112 ? 8.381 -5.877 -18.547 1.00 96.69 112 GLY A O 1
ATOM 889 N N . LYS A 1 113 ? 9.131 -7.003 -16.749 1.00 96.31 113 LYS A N 1
ATOM 890 C CA . LYS A 1 113 ? 7.811 -7.167 -16.120 1.00 96.31 113 LYS A CA 1
ATOM 891 C C . LYS A 1 113 ? 7.169 -5.823 -15.781 1.00 96.31 113 LYS A C 1
ATOM 893 O O . LYS A 1 113 ? 6.010 -5.617 -16.123 1.00 96.31 113 LYS A O 1
ATOM 898 N N . LEU A 1 114 ? 7.907 -4.910 -15.145 1.00 96.69 114 LEU A N 1
ATOM 899 C CA . LEU A 1 114 ? 7.371 -3.613 -14.716 1.00 96.69 114 LEU A CA 1
ATOM 900 C C . LEU A 1 114 ? 7.035 -2.700 -15.901 1.00 96.69 114 LEU A C 1
ATOM 902 O O . LEU A 1 114 ? 5.947 -2.129 -15.943 1.00 96.69 114 LEU A O 1
ATOM 906 N N . PHE A 1 115 ? 7.919 -2.590 -16.896 1.00 95.38 115 PHE A N 1
ATOM 907 C CA . PHE A 1 115 ? 7.657 -1.777 -18.091 1.00 95.38 115 PHE A CA 1
ATOM 908 C C . PHE A 1 115 ? 6.603 -2.391 -19.023 1.00 95.38 115 PHE A C 1
ATOM 910 O O . PHE A 1 115 ? 5.977 -1.657 -19.786 1.00 95.38 115 PHE A O 1
ATOM 917 N N . GLY A 1 116 ? 6.352 -3.700 -18.924 1.00 95.06 116 GLY A N 1
ATOM 918 C CA . GLY A 1 116 ? 5.233 -4.368 -19.591 1.00 95.06 116 GLY A CA 1
ATOM 919 C C . GLY A 1 116 ? 3.860 -4.063 -18.977 1.00 95.06 116 GLY A C 1
ATOM 920 O O . GLY A 1 116 ? 2.835 -4.404 -19.571 1.00 95.06 116 GLY A O 1
ATOM 921 N N . LEU A 1 117 ? 3.803 -3.422 -17.803 1.00 94.06 117 LEU A N 1
ATOM 922 C CA . LEU A 1 117 ? 2.538 -3.051 -17.174 1.00 94.06 117 LEU A CA 1
ATOM 923 C C . LEU A 1 117 ? 1.886 -1.852 -17.876 1.00 94.06 117 LEU A C 1
ATOM 925 O O . LEU A 1 117 ? 2.567 -0.895 -18.264 1.00 94.06 117 LEU A O 1
ATOM 929 N N . PRO A 1 118 ? 0.544 -1.839 -17.976 1.00 91.31 118 PRO A N 1
ATOM 930 C CA . PRO A 1 118 ? -0.164 -0.698 -18.530 1.00 91.31 118 PRO A CA 1
ATOM 931 C C . PRO A 1 118 ? 0.064 0.555 -17.660 1.00 91.31 118 PRO A C 1
ATOM 933 O O . PRO A 1 118 ? 0.128 0.435 -16.431 1.00 91.31 118 PRO A O 1
ATOM 936 N N . PRO A 1 119 ? 0.087 1.767 -18.251 1.00 85.75 119 PRO A N 1
ATOM 937 C CA . PRO A 1 119 ? 0.294 3.019 -17.514 1.00 85.75 119 PRO A CA 1
ATOM 938 C C . PRO A 1 119 ? -0.701 3.257 -16.369 1.00 85.75 119 PRO A C 1
ATOM 940 O O . PRO A 1 119 ? -0.380 3.943 -15.407 1.00 85.75 119 PRO A O 1
ATOM 943 N N . ARG A 1 120 ? -1.897 2.654 -16.441 1.00 85.19 120 ARG A N 1
ATOM 944 C CA . ARG A 1 120 ? -2.901 2.711 -15.365 1.00 85.19 120 ARG A CA 1
ATOM 945 C C . ARG A 1 120 ? -2.473 1.993 -14.078 1.00 85.19 120 ARG A C 1
ATOM 947 O O . ARG A 1 120 ? -3.022 2.287 -13.027 1.00 85.19 120 ARG A O 1
ATOM 954 N N . LEU A 1 121 ? -1.580 1.004 -14.180 1.00 86.38 121 LEU A N 1
ATOM 955 C CA . LEU A 1 121 ? -1.085 0.228 -13.040 1.00 86.38 121 LEU A CA 1
ATOM 956 C C . LEU A 1 121 ? 0.280 0.738 -12.586 1.00 86.38 121 LEU A C 1
ATOM 958 O O . LEU A 1 121 ? 0.467 0.920 -11.394 1.00 86.38 121 LEU A O 1
ATOM 962 N N . PHE A 1 122 ? 1.194 1.000 -13.525 1.00 92.06 122 PHE A N 1
ATOM 963 C CA . PHE A 1 122 ? 2.509 1.572 -13.243 1.00 92.06 122 PHE A CA 1
ATOM 964 C C . PHE A 1 122 ? 2.627 2.937 -13.917 1.00 92.06 122 PHE A C 1
ATOM 966 O O . PHE A 1 122 ? 3.047 3.041 -15.077 1.00 92.06 122 PHE A O 1
ATOM 973 N N . ASN A 1 123 ? 2.169 3.967 -13.207 1.00 89.25 123 ASN A N 1
ATOM 974 C CA . ASN A 1 123 ? 2.028 5.317 -13.748 1.00 89.25 123 ASN A CA 1
ATOM 975 C C . ASN A 1 123 ? 3.376 6.052 -13.849 1.00 89.25 123 ASN A C 1
ATOM 977 O O . ASN A 1 123 ? 4.394 5.594 -13.331 1.00 89.25 123 ASN A O 1
ATOM 981 N N . GLN A 1 124 ? 3.392 7.207 -14.521 1.00 89.25 124 GLN A N 1
ATOM 982 C CA . GLN A 1 124 ? 4.631 7.952 -14.764 1.00 89.25 124 GLN A CA 1
ATOM 983 C C . GLN A 1 124 ? 5.331 8.406 -13.475 1.00 89.25 124 GLN A C 1
ATOM 985 O O . GLN A 1 124 ? 6.556 8.411 -13.429 1.00 89.25 124 GLN A O 1
ATOM 990 N N . HIS A 1 125 ? 4.584 8.754 -12.427 1.00 87.44 125 HIS A N 1
ATOM 991 C CA . HIS A 1 125 ? 5.167 9.162 -11.151 1.00 87.44 125 HIS A CA 1
ATOM 992 C C . HIS A 1 125 ? 5.902 7.993 -10.483 1.00 87.44 125 HIS A C 1
ATOM 994 O O . HIS A 1 125 ? 7.082 8.107 -10.169 1.00 87.44 125 HIS A O 1
ATOM 1000 N N . GLN A 1 126 ? 5.256 6.829 -10.392 1.00 93.12 126 GLN A N 1
ATOM 1001 C CA . GLN A 1 126 ? 5.878 5.607 -9.869 1.00 93.12 126 GLN A CA 1
ATOM 1002 C C . GLN A 1 126 ? 7.074 5.161 -10.724 1.00 93.12 126 GLN A C 1
ATOM 1004 O O . GLN A 1 126 ? 8.087 4.704 -10.196 1.00 93.12 126 GLN A O 1
ATOM 1009 N N . ARG A 1 127 ? 6.990 5.325 -12.053 1.00 95.38 127 ARG A N 1
ATOM 1010 C CA . ARG A 1 127 ? 8.124 5.097 -12.962 1.00 95.38 127 ARG A CA 1
ATOM 1011 C C . ARG A 1 127 ? 9.274 6.041 -12.665 1.00 95.38 127 ARG A C 1
ATOM 1013 O O . ARG A 1 127 ? 10.399 5.577 -12.607 1.00 95.38 127 ARG A O 1
ATOM 1020 N N . ASN A 1 128 ? 9.012 7.326 -12.462 1.00 94.12 128 ASN A N 1
ATOM 1021 C CA . ASN A 1 128 ? 10.052 8.302 -12.145 1.00 94.12 128 ASN A CA 1
ATOM 1022 C C . ASN A 1 128 ? 10.673 8.049 -10.764 1.00 94.12 128 ASN A C 1
ATOM 1024 O O . ASN A 1 128 ? 11.865 8.281 -10.601 1.00 94.12 128 ASN A O 1
ATOM 1028 N N . GLN A 1 129 ? 9.896 7.537 -9.806 1.00 95.25 129 GLN A N 1
ATOM 1029 C CA . GLN A 1 129 ? 10.391 7.143 -8.488 1.00 95.25 129 GLN A CA 1
ATOM 1030 C C . GLN A 1 129 ? 11.343 5.939 -8.583 1.00 95.25 129 GLN A C 1
ATOM 1032 O O . GLN A 1 129 ? 12.463 5.992 -8.082 1.00 95.25 129 GLN A O 1
ATOM 1037 N N . LEU A 1 130 ? 10.928 4.853 -9.248 1.00 97.06 130 LEU A N 1
ATOM 1038 C CA . LEU A 1 130 ? 11.733 3.624 -9.338 1.00 97.06 130 LEU A CA 1
ATOM 1039 C C . LEU A 1 130 ? 12.820 3.679 -10.420 1.00 97.06 130 LEU A C 1
ATOM 1041 O O . LEU A 1 130 ? 13.856 3.027 -10.287 1.00 97.06 130 LEU A O 1
ATOM 1045 N N . TYR A 1 131 ? 12.578 4.434 -11.490 1.00 97.06 131 TYR A N 1
ATOM 1046 C CA . TYR A 1 131 ? 13.428 4.547 -12.671 1.00 97.06 131 TYR A CA 1
ATOM 1047 C C . TYR A 1 131 ? 13.638 6.011 -13.116 1.00 97.06 131 TYR A C 1
ATOM 1049 O O . TYR A 1 131 ? 13.232 6.380 -14.228 1.00 97.06 131 TYR A O 1
ATOM 1057 N N . PRO A 1 132 ? 14.260 6.874 -12.291 1.00 95.06 132 PRO A N 1
ATOM 1058 C CA . PRO A 1 132 ? 14.566 8.247 -12.681 1.00 95.06 132 PRO A CA 1
ATOM 1059 C C . PRO A 1 132 ? 15.425 8.273 -13.954 1.00 95.06 132 PRO A C 1
ATOM 1061 O O . PRO A 1 132 ? 16.407 7.540 -14.086 1.00 95.06 132 PRO A O 1
ATOM 1064 N N . ALA A 1 133 ? 15.016 9.087 -14.934 1.00 92.19 133 ALA A N 1
ATOM 1065 C CA . ALA A 1 133 ? 15.614 9.128 -16.276 1.00 92.19 133 ALA A CA 1
ATOM 1066 C C . ALA A 1 133 ? 15.712 7.746 -16.968 1.00 92.19 133 ALA A C 1
ATOM 1068 O O . ALA A 1 133 ? 16.579 7.512 -17.808 1.00 92.19 133 ALA A O 1
ATOM 1069 N N . GLY A 1 134 ? 14.831 6.810 -16.606 1.00 91.75 134 GLY A N 1
ATOM 1070 C CA . GLY A 1 134 ? 14.799 5.459 -17.156 1.00 91.75 134 GLY A CA 1
ATOM 1071 C C . GLY A 1 134 ? 15.814 4.487 -16.549 1.00 91.75 134 GLY A C 1
ATOM 1072 O O . GLY A 1 134 ? 15.820 3.327 -16.965 1.00 91.75 134 GLY A O 1
ATOM 1073 N N . ASN A 1 135 ? 16.621 4.892 -15.566 1.00 95.88 135 ASN A N 1
ATOM 1074 C CA . ASN A 1 135 ? 17.619 4.044 -14.902 1.00 95.88 135 ASN A CA 1
ATOM 1075 C C . ASN A 1 135 ? 17.158 3.650 -13.497 1.00 95.88 135 ASN A C 1
ATOM 1077 O O . ASN A 1 135 ? 16.503 4.469 -12.866 1.00 95.88 135 ASN A O 1
ATOM 1081 N N . PRO A 1 136 ? 17.482 2.443 -12.988 1.00 97.06 136 PRO A N 1
ATOM 1082 C CA . PRO A 1 136 ? 17.122 2.047 -11.627 1.00 97.06 136 PRO A CA 1
ATOM 1083 C C . PRO A 1 136 ? 17.557 3.100 -10.606 1.00 97.06 136 PRO A C 1
ATOM 1085 O O . PRO A 1 136 ? 18.717 3.516 -10.602 1.00 97.06 136 PRO A O 1
ATOM 1088 N N . SER A 1 137 ? 16.633 3.523 -9.746 1.00 97.00 137 SER A N 1
ATOM 1089 C CA . SER A 1 137 ? 16.936 4.480 -8.686 1.00 97.00 137 SER A CA 1
ATOM 1090 C C . SER A 1 137 ? 18.016 3.929 -7.760 1.00 97.00 137 SER A C 1
ATOM 1092 O O . SER A 1 137 ? 17.959 2.768 -7.355 1.00 97.00 137 SER A O 1
ATOM 1094 N N . THR A 1 138 ? 19.002 4.758 -7.421 1.00 96.00 138 THR A N 1
ATOM 1095 C CA . THR A 1 138 ? 20.133 4.375 -6.564 1.00 96.00 138 THR A CA 1
ATOM 1096 C C . THR A 1 138 ? 19.843 4.535 -5.075 1.00 96.00 138 THR A C 1
ATOM 1098 O O . THR A 1 138 ? 20.583 3.982 -4.266 1.00 96.00 138 THR A O 1
ATOM 1101 N N . SER A 1 139 ? 18.788 5.268 -4.709 1.00 95.31 139 SER A N 1
ATOM 1102 C CA . SER A 1 139 ? 18.474 5.626 -3.320 1.00 95.31 139 SER A CA 1
ATOM 1103 C C . SER A 1 139 ? 17.169 5.037 -2.798 1.00 95.31 139 SER A C 1
ATOM 1105 O O . SER A 1 139 ? 17.002 4.951 -1.587 1.00 95.31 139 SER A O 1
ATOM 1107 N N . VAL A 1 140 ? 16.245 4.635 -3.678 1.00 97.06 140 VAL A N 1
ATOM 1108 C CA . VAL A 1 140 ? 14.925 4.161 -3.244 1.00 97.06 140 VAL A CA 1
ATOM 1109 C C . VAL A 1 140 ? 15.038 2.830 -2.508 1.00 97.06 140 VAL A C 1
ATOM 1111 O O . VAL A 1 140 ? 15.592 1.846 -3.015 1.00 97.06 140 VAL A O 1
ATOM 1114 N N . THR A 1 141 ? 14.446 2.801 -1.320 1.00 97.88 141 THR A N 1
ATOM 1115 C CA . THR A 1 141 ? 14.314 1.620 -0.474 1.00 97.88 141 THR A CA 1
ATOM 1116 C C . THR A 1 141 ? 12.876 1.108 -0.458 1.00 97.88 141 THR A C 1
ATOM 1118 O O . THR A 1 141 ? 11.934 1.811 -0.827 1.00 97.88 141 THR A O 1
ATOM 1121 N N . VAL A 1 142 ? 12.671 -0.113 0.045 1.00 97.38 142 VAL A N 1
ATOM 1122 C CA . VAL A 1 142 ? 11.322 -0.653 0.311 1.00 97.38 142 VAL A CA 1
ATOM 1123 C C . VAL A 1 142 ? 10.506 0.269 1.226 1.00 97.38 142 VAL A C 1
ATOM 1125 O O . VAL A 1 142 ? 9.287 0.349 1.092 1.00 97.38 142 VAL A O 1
ATOM 1128 N N . GLY A 1 143 ? 11.167 0.993 2.130 1.00 94.88 143 GLY A N 1
ATOM 1129 C CA . GLY A 1 143 ? 10.513 1.896 3.069 1.00 94.88 143 GLY A CA 1
ATOM 1130 C C . GLY A 1 143 ? 9.975 3.192 2.464 1.00 94.88 143 GLY A C 1
ATOM 1131 O O . GLY A 1 143 ? 9.188 3.856 3.133 1.00 94.88 143 GLY A O 1
ATOM 1132 N N . ASP A 1 144 ? 10.388 3.538 1.244 1.00 94.44 144 ASP A N 1
ATOM 1133 C CA . ASP A 1 144 ? 9.965 4.756 0.533 1.00 94.44 144 ASP A CA 1
ATOM 1134 C C . ASP A 1 144 ? 8.762 4.497 -0.386 1.00 94.44 144 ASP A C 1
ATOM 1136 O O . ASP A 1 144 ? 8.248 5.397 -1.050 1.00 94.44 144 ASP A O 1
ATOM 1140 N N . LEU A 1 145 ? 8.314 3.244 -0.456 1.00 94.44 145 LEU A N 1
ATOM 1141 C CA . LEU A 1 145 ? 7.181 2.846 -1.275 1.00 94.44 145 LEU A CA 1
ATOM 1142 C C . LEU A 1 145 ? 5.872 3.186 -0.570 1.00 94.44 145 LEU A C 1
ATOM 1144 O O . LEU A 1 145 ? 5.709 2.874 0.609 1.00 94.44 145 LEU A O 1
ATOM 1148 N N . ASP A 1 146 ? 4.912 3.735 -1.315 1.00 90.81 146 ASP A N 1
ATOM 1149 C CA . ASP A 1 146 ? 3.522 3.795 -0.868 1.00 90.81 146 ASP A CA 1
ATOM 1150 C C . ASP A 1 146 ? 2.840 2.417 -0.963 1.00 90.81 146 ASP A C 1
ATOM 1152 O O . ASP A 1 146 ? 3.339 1.491 -1.608 1.00 90.81 146 ASP A O 1
ATOM 1156 N N . LEU A 1 147 ? 1.652 2.286 -0.363 1.00 89.31 147 LEU A N 1
ATOM 1157 C CA . LEU A 1 147 ? 0.913 1.018 -0.324 1.00 89.31 147 LEU A CA 1
ATOM 1158 C C . LEU A 1 147 ? 0.634 0.463 -1.727 1.00 89.31 147 LEU A C 1
ATOM 1160 O O . LEU A 1 147 ? 0.724 -0.743 -1.955 1.00 89.31 147 LEU A O 1
ATOM 1164 N N . THR A 1 148 ? 0.314 1.333 -2.683 1.00 90.88 148 THR A N 1
ATOM 1165 C CA . THR A 1 148 ? -0.007 0.942 -4.063 1.00 90.88 148 THR A CA 1
ATOM 1166 C C . THR A 1 148 ? 1.205 0.344 -4.750 1.00 90.88 148 THR A C 1
ATOM 1168 O O . THR A 1 148 ? 1.102 -0.700 -5.395 1.00 90.88 148 THR A O 1
ATOM 1171 N N . LEU A 1 149 ? 2.352 1.003 -4.615 1.00 95.56 149 LEU A N 1
ATOM 1172 C CA . LEU A 1 149 ? 3.598 0.595 -5.227 1.00 95.56 149 LEU A CA 1
ATOM 1173 C C . LEU A 1 149 ? 4.146 -0.658 -4.545 1.00 95.56 149 LEU A C 1
ATOM 1175 O O . LEU A 1 149 ? 4.586 -1.571 -5.239 1.00 95.56 149 LEU A O 1
ATOM 1179 N N . THR A 1 150 ? 4.022 -0.776 -3.219 1.00 97.56 150 THR A N 1
ATOM 1180 C CA . THR A 1 150 ? 4.345 -2.011 -2.490 1.00 97.56 150 THR A CA 1
ATOM 1181 C C . THR A 1 150 ? 3.523 -3.194 -3.005 1.00 97.56 150 THR A C 1
ATOM 1183 O O . THR A 1 150 ? 4.098 -4.228 -3.345 1.00 97.56 150 THR A O 1
ATOM 1186 N N . VAL A 1 151 ? 2.198 -3.052 -3.141 1.00 95.69 151 VAL A N 1
ATOM 1187 C CA . VAL A 1 151 ? 1.325 -4.114 -3.685 1.00 95.69 151 VAL A CA 1
ATOM 1188 C C . VAL A 1 151 ? 1.660 -4.425 -5.145 1.00 95.69 151 VAL A C 1
ATOM 1190 O O . VAL A 1 151 ? 1.655 -5.590 -5.545 1.00 95.69 151 VAL A O 1
ATOM 1193 N N . LEU A 1 152 ? 1.991 -3.412 -5.949 1.00 96.19 152 LEU A N 1
ATOM 1194 C CA . LEU A 1 152 ? 2.411 -3.603 -7.335 1.00 96.19 152 LEU A CA 1
ATOM 1195 C C . LEU A 1 152 ? 3.684 -4.446 -7.422 1.00 96.19 152 LEU A C 1
ATOM 1197 O O . LEU A 1 152 ? 3.734 -5.375 -8.231 1.00 96.19 152 LEU A O 1
ATOM 1201 N N . LEU A 1 153 ? 4.694 -4.158 -6.600 1.00 98.19 153 LEU A N 1
ATOM 1202 C CA . LEU A 1 153 ? 5.926 -4.943 -6.575 1.00 98.19 153 LEU A CA 1
ATOM 1203 C C . LEU A 1 153 ? 5.670 -6.363 -6.055 1.00 98.19 153 LEU A C 1
ATOM 1205 O O . LEU A 1 153 ? 6.078 -7.319 -6.715 1.00 98.19 153 LEU A O 1
ATOM 1209 N N . LEU A 1 154 ? 4.913 -6.513 -4.961 1.00 98.25 154 LEU A N 1
ATOM 1210 C CA . LEU A 1 154 ? 4.484 -7.818 -4.439 1.00 98.25 154 LEU A CA 1
ATOM 1211 C C . LEU A 1 154 ? 3.851 -8.675 -5.539 1.00 98.25 154 LEU A C 1
ATOM 1213 O O . LEU A 1 154 ? 4.274 -9.803 -5.759 1.00 98.25 154 LEU A O 1
ATOM 1217 N N . ARG A 1 155 ? 2.899 -8.126 -6.295 1.00 96.69 155 ARG A N 1
ATOM 1218 C CA . ARG A 1 155 ? 2.186 -8.871 -7.340 1.00 96.69 155 ARG A CA 1
ATOM 1219 C C . ARG A 1 155 ? 3.061 -9.278 -8.521 1.00 96.69 155 ARG A C 1
ATOM 1221 O O . ARG A 1 155 ? 2.785 -10.292 -9.148 1.00 96.69 155 ARG A O 1
ATOM 1228 N N . ASN A 1 156 ? 4.046 -8.463 -8.897 1.00 97.00 156 ASN A N 1
ATOM 1229 C CA . ASN A 1 156 ? 4.692 -8.605 -10.206 1.00 97.00 156 ASN A CA 1
ATOM 1230 C C . ASN A 1 156 ? 6.115 -9.153 -10.147 1.00 97.00 156 ASN A C 1
ATOM 1232 O O . ASN A 1 156 ? 6.547 -9.804 -11.099 1.00 97.00 156 ASN A O 1
ATOM 1236 N N . ILE A 1 157 ? 6.858 -8.884 -9.075 1.00 97.44 157 ILE A N 1
ATOM 1237 C CA . ILE A 1 157 ? 8.297 -9.173 -9.042 1.00 97.44 157 ILE A CA 1
ATOM 1238 C C . ILE A 1 157 ? 8.689 -10.164 -7.949 1.00 97.44 157 ILE A C 1
ATOM 1240 O O . ILE A 1 157 ? 9.869 -10.470 -7.841 1.00 97.44 157 ILE A O 1
ATOM 1244 N N . THR A 1 158 ? 7.737 -10.695 -7.182 1.00 97.25 158 THR A N 1
ATOM 1245 C CA . THR A 1 158 ? 8.003 -11.680 -6.122 1.00 97.25 158 THR A CA 1
ATOM 1246 C C . THR A 1 158 ? 7.593 -13.103 -6.510 1.00 97.25 158 THR A C 1
ATOM 1248 O O . THR A 1 158 ? 7.274 -13.362 -7.672 1.00 97.25 158 THR A O 1
ATOM 1251 N N . SER A 1 159 ? 7.634 -14.025 -5.540 1.00 94.88 159 SER A N 1
ATOM 1252 C CA . SER A 1 159 ? 7.201 -15.413 -5.700 1.00 94.88 159 SER A CA 1
ATOM 1253 C C . SER A 1 159 ? 5.676 -15.573 -5.673 1.00 94.88 159 SER A C 1
ATOM 1255 O O . SER A 1 159 ? 5.166 -16.608 -6.102 1.00 94.88 159 SER A O 1
ATOM 1257 N N . LEU A 1 160 ? 4.951 -14.544 -5.212 1.00 95.50 160 LEU A N 1
ATOM 1258 C CA . LEU A 1 160 ? 3.492 -14.543 -5.137 1.00 95.50 160 LEU A CA 1
ATOM 1259 C C . LEU A 1 160 ? 2.868 -14.678 -6.523 1.00 95.50 160 LEU A C 1
ATOM 1261 O O . LEU A 1 160 ? 3.348 -14.103 -7.506 1.00 95.50 160 LEU A O 1
ATOM 1265 N N . ASN A 1 161 ? 1.763 -15.413 -6.606 1.00 92.44 161 ASN A N 1
ATOM 1266 C CA . ASN A 1 161 ? 1.130 -15.686 -7.882 1.00 92.44 161 ASN A CA 1
ATOM 1267 C C . ASN A 1 161 ? 0.366 -14.440 -8.372 1.00 92.44 161 ASN A C 1
ATOM 1269 O O . ASN A 1 161 ? -0.628 -14.037 -7.764 1.00 92.44 161 ASN A O 1
ATOM 1273 N N . PRO A 1 162 ? 0.736 -13.829 -9.516 1.00 87.62 162 PRO A N 1
ATOM 1274 C CA . PRO A 1 162 ? 0.015 -12.669 -10.052 1.00 87.62 162 PRO A CA 1
ATOM 1275 C C . PRO A 1 162 ? -1.422 -12.999 -10.490 1.00 87.62 162 PRO A C 1
ATOM 1277 O O . PRO A 1 162 ? -2.203 -12.092 -10.821 1.00 87.62 162 PRO A O 1
ATOM 1280 N N . ARG A 1 163 ? -1.755 -14.293 -10.559 1.00 86.56 163 ARG A N 1
ATOM 1281 C CA . ARG A 1 163 ? -3.052 -14.840 -10.939 1.00 86.56 163 ARG A CA 1
ATOM 1282 C C . ARG A 1 163 ? -3.614 -15.713 -9.803 1.00 86.56 163 ARG A C 1
ATOM 1284 O O . ARG A 1 163 ? -2.849 -16.319 -9.070 1.00 86.56 163 ARG A O 1
ATOM 1291 N N . PRO A 1 164 ? -4.942 -15.845 -9.707 1.00 89.25 164 PRO A N 1
ATOM 1292 C CA . PRO A 1 164 ? -5.949 -15.175 -10.524 1.00 89.25 164 PRO A CA 1
ATOM 1293 C C . PRO A 1 164 ? -6.119 -13.693 -10.131 1.00 89.25 164 PRO A C 1
ATOM 1295 O O . PRO A 1 164 ? -5.759 -13.270 -9.039 1.00 89.25 164 PRO A O 1
ATOM 1298 N N . ARG A 1 165 ? -6.607 -12.851 -11.059 1.00 85.19 165 ARG A N 1
ATOM 1299 C CA . ARG A 1 165 ? -6.686 -11.393 -10.819 1.00 85.19 165 ARG A CA 1
ATOM 1300 C C . ARG A 1 165 ? -7.641 -11.027 -9.685 1.00 85.19 165 ARG A C 1
ATOM 1302 O O . ARG A 1 165 ? -7.386 -10.056 -8.985 1.00 85.19 165 ARG A O 1
ATOM 1309 N N . ASN A 1 166 ? -8.711 -11.797 -9.513 1.00 86.06 166 ASN A N 1
ATOM 1310 C CA . ASN A 1 166 ? -9.686 -11.600 -8.445 1.00 86.06 166 ASN A CA 1
ATOM 1311 C C . ASN A 1 166 ? -9.036 -11.666 -7.059 1.00 86.06 166 ASN A C 1
ATOM 1313 O O . ASN A 1 166 ? -9.384 -10.829 -6.244 1.00 86.06 166 ASN A O 1
ATOM 1317 N N . ALA A 1 167 ? -8.042 -12.532 -6.825 1.00 91.12 167 ALA A N 1
ATOM 1318 C CA . ALA A 1 167 ? -7.312 -12.564 -5.554 1.00 91.12 167 ALA A CA 1
ATOM 1319 C C . ALA A 1 167 ? -6.706 -11.191 -5.193 1.00 91.12 167 ALA A C 1
ATOM 1321 O O . ALA A 1 167 ? -6.718 -10.754 -4.053 1.00 91.12 167 ALA A O 1
ATOM 1322 N N . TRP A 1 168 ? -6.248 -10.433 -6.185 1.00 91.62 168 TRP A N 1
ATOM 1323 C CA . TRP A 1 168 ? -5.638 -9.122 -5.955 1.00 91.62 168 TRP A CA 1
ATOM 1324 C C . TRP A 1 168 ? -6.634 -7.963 -6.002 1.00 91.62 168 TRP A C 1
ATOM 1326 O O . TRP A 1 168 ? -6.501 -6.991 -5.260 1.00 91.62 168 TRP A O 1
ATOM 1336 N N . ASP A 1 169 ? -7.590 -8.033 -6.928 1.00 85.69 169 ASP A N 1
ATOM 1337 C CA . ASP A 1 169 ? -8.411 -6.885 -7.310 1.00 85.69 169 ASP A CA 1
ATOM 1338 C C . ASP A 1 169 ? -9.779 -6.882 -6.602 1.00 85.69 169 ASP A C 1
ATOM 1340 O O . ASP A 1 169 ? -10.274 -5.810 -6.260 1.00 85.69 169 ASP A O 1
ATOM 1344 N N . ASN A 1 170 ? -10.374 -8.057 -6.364 1.00 85.69 170 ASN A N 1
ATOM 1345 C CA . ASN A 1 170 ? -11.642 -8.222 -5.643 1.00 85.69 170 ASN A CA 1
ATOM 1346 C C . ASN A 1 170 ? -11.745 -9.631 -5.015 1.00 85.69 170 ASN A C 1
ATOM 1348 O O . ASN A 1 170 ? -12.465 -10.489 -5.542 1.00 85.69 170 ASN A O 1
ATOM 1352 N N . PRO A 1 171 ? -10.968 -9.906 -3.955 1.00 89.81 171 PRO A N 1
ATOM 1353 C CA . PRO A 1 171 ? -10.911 -11.235 -3.354 1.00 89.81 171 PRO A CA 1
ATOM 1354 C C . PRO A 1 171 ? -12.199 -11.589 -2.607 1.00 89.81 171 PRO A C 1
ATOM 1356 O O . PRO A 1 171 ? -12.829 -10.725 -1.994 1.00 89.81 171 PRO A O 1
ATOM 1359 N N . SER A 1 172 ? -12.542 -12.881 -2.619 1.00 87.50 172 SER A N 1
ATOM 1360 C CA . SER A 1 172 ? -13.544 -13.445 -1.706 1.00 87.50 172 SER A CA 1
ATOM 1361 C C . SER A 1 172 ? -13.034 -13.368 -0.267 1.00 87.50 172 SER A C 1
ATOM 1363 O O . SER A 1 172 ? -11.832 -13.497 -0.029 1.00 87.50 172 SER A O 1
ATOM 1365 N N . ASP A 1 173 ? -13.930 -13.200 0.701 1.00 83.31 173 ASP A N 1
ATOM 1366 C CA . ASP A 1 173 ? -13.564 -13.234 2.121 1.00 83.31 173 ASP A CA 1
ATOM 1367 C C . ASP A 1 173 ? -13.210 -14.658 2.598 1.00 83.31 173 ASP A C 1
ATOM 1369 O O . ASP A 1 173 ? -12.509 -14.813 3.593 1.00 83.31 173 ASP A O 1
ATOM 1373 N N . GLU A 1 174 ? -13.605 -15.691 1.846 1.00 86.75 174 GLU A N 1
ATOM 1374 C CA . GLU A 1 174 ? -13.282 -17.102 2.120 1.00 86.75 174 GLU A CA 1
ATOM 1375 C C . GLU A 1 174 ? -11.872 -17.507 1.657 1.00 86.75 174 GLU A C 1
ATOM 1377 O O . GLU A 1 174 ? -11.332 -18.519 2.099 1.00 86.75 174 GLU A O 1
ATOM 1382 N N . ASP A 1 175 ? -11.261 -16.735 0.753 1.00 89.44 175 ASP A N 1
ATOM 1383 C CA . ASP A 1 175 ? -9.954 -17.067 0.187 1.00 89.44 175 ASP A CA 1
ATOM 1384 C C . ASP A 1 175 ? -8.831 -16.708 1.170 1.00 89.44 175 ASP A C 1
ATOM 1386 O O . ASP A 1 175 ? -8.526 -15.536 1.406 1.00 89.44 175 ASP A O 1
ATOM 1390 N N . THR A 1 176 ? -8.190 -17.724 1.737 1.00 90.31 176 THR A N 1
ATOM 1391 C CA . THR A 1 176 ? -7.131 -17.579 2.743 1.00 90.31 176 THR A CA 1
ATOM 1392 C C . THR A 1 176 ? -5.729 -17.431 2.149 1.00 90.31 176 THR A C 1
ATOM 1394 O O . THR A 1 176 ? -4.756 -17.365 2.902 1.00 90.31 176 THR A O 1
ATOM 1397 N N . SER A 1 177 ? -5.592 -17.347 0.821 1.00 95.06 177 SER A N 1
ATOM 1398 C CA . SER A 1 177 ? -4.295 -17.122 0.179 1.00 95.06 177 SER A CA 1
ATOM 1399 C C . SER A 1 177 ? -3.670 -15.789 0.597 1.00 95.06 177 SER A C 1
ATOM 1401 O O . SER A 1 177 ? -4.340 -14.820 0.988 1.00 95.06 177 SER A O 1
ATOM 1403 N N . LYS A 1 178 ? -2.340 -15.731 0.505 1.00 96.19 178 LYS A N 1
ATOM 1404 C CA . LYS A 1 178 ? -1.561 -14.537 0.844 1.00 96.19 178 LYS A CA 1
ATOM 1405 C C . LYS A 1 178 ? -1.904 -13.389 -0.107 1.00 96.19 178 LYS A C 1
ATOM 1407 O O . LYS A 1 178 ? -2.072 -12.253 0.330 1.00 96.19 178 LYS A O 1
ATOM 1412 N N . GLU A 1 179 ? -2.093 -13.705 -1.382 1.00 96.31 179 GLU A N 1
ATOM 1413 C CA . GLU A 1 179 ? -2.540 -12.808 -2.443 1.00 96.31 179 GLU A CA 1
ATOM 1414 C C . GLU A 1 179 ? -3.904 -12.195 -2.122 1.00 96.31 179 GLU A C 1
ATOM 1416 O O . GLU A 1 179 ? -4.033 -10.970 -2.125 1.00 96.31 179 GLU A O 1
ATOM 1421 N N . SER A 1 180 ? -4.888 -13.023 -1.756 1.00 94.94 180 SER A N 1
ATOM 1422 C CA . SER A 1 180 ? -6.228 -12.555 -1.378 1.00 94.94 180 SER A CA 1
ATOM 1423 C C . SER A 1 180 ? -6.235 -11.724 -0.105 1.00 94.94 180 SER A C 1
ATOM 1425 O O . SER A 1 180 ? -6.947 -10.722 -0.012 1.00 94.94 180 SER A O 1
ATOM 1427 N N . THR A 1 181 ? -5.369 -12.051 0.847 1.00 97.06 181 THR A N 1
ATOM 1428 C CA . THR A 1 181 ? -5.180 -11.247 2.060 1.00 97.06 181 THR A CA 1
ATOM 1429 C C . THR A 1 181 ? -4.609 -9.859 1.734 1.00 97.06 181 THR A C 1
ATOM 1431 O O . THR A 1 181 ? -5.118 -8.849 2.226 1.00 97.06 181 THR A O 1
ATOM 1434 N N . ILE A 1 182 ? -3.620 -9.768 0.835 1.00 96.94 182 ILE A N 1
ATOM 1435 C CA . ILE A 1 182 ? -3.083 -8.485 0.345 1.00 96.94 182 ILE A CA 1
ATOM 1436 C C . ILE A 1 182 ? -4.150 -7.705 -0.444 1.00 96.94 182 ILE A C 1
ATOM 1438 O O . ILE A 1 182 ? -4.305 -6.494 -0.250 1.00 96.94 182 ILE A O 1
ATOM 1442 N N . GLY A 1 183 ? -4.926 -8.384 -1.291 1.00 93.31 183 GLY A N 1
ATOM 1443 C CA . GLY A 1 183 ? -6.036 -7.788 -2.037 1.00 93.31 183 GLY A CA 1
ATOM 1444 C C . GLY A 1 183 ? -7.104 -7.175 -1.125 1.00 93.31 183 GLY A C 1
ATOM 1445 O O . GLY A 1 183 ? -7.573 -6.062 -1.380 1.00 93.31 183 GLY A O 1
ATOM 1446 N N . ARG A 1 184 ? -7.441 -7.830 -0.004 1.00 94.81 184 ARG A N 1
ATOM 1447 C CA . ARG A 1 184 ? -8.379 -7.288 0.997 1.00 94.81 184 ARG A CA 1
ATOM 1448 C C . ARG A 1 184 ? -7.843 -6.028 1.672 1.00 94.81 184 ARG A C 1
ATOM 1450 O O . ARG A 1 184 ? -8.601 -5.078 1.846 1.00 94.81 184 ARG A O 1
ATOM 1457 N N . ILE A 1 185 ? -6.548 -5.962 1.990 1.00 94.56 185 ILE A N 1
ATOM 1458 C CA . ILE A 1 185 ? -5.922 -4.741 2.536 1.00 94.56 185 ILE A CA 1
ATOM 1459 C C . ILE A 1 185 ? -6.043 -3.582 1.544 1.00 94.56 185 ILE A C 1
ATOM 1461 O O . ILE A 1 185 ? -6.441 -2.479 1.927 1.00 94.56 185 ILE A O 1
ATOM 1465 N N . LYS A 1 186 ? -5.770 -3.838 0.259 1.00 90.69 186 LYS A N 1
ATOM 1466 C CA . LYS A 1 186 ? -5.994 -2.852 -0.804 1.00 90.69 186 LYS A CA 1
ATOM 1467 C C . LYS A 1 186 ? -7.462 -2.410 -0.851 1.00 90.69 186 LYS A C 1
ATOM 1469 O O . LYS A 1 186 ? -7.714 -1.212 -0.924 1.00 90.69 186 LYS A O 1
ATOM 1474 N N . ARG A 1 187 ? -8.424 -3.335 -0.755 1.00 88.75 187 ARG A N 1
ATOM 1475 C CA . ARG A 1 187 ? -9.864 -3.013 -0.719 1.00 88.75 187 ARG A CA 1
ATOM 1476 C C . ARG A 1 187 ? -10.215 -2.088 0.451 1.00 88.75 187 ARG A C 1
ATOM 1478 O O . ARG A 1 187 ? -10.895 -1.092 0.235 1.00 88.75 187 ARG A O 1
ATOM 1485 N N . TYR A 1 188 ? -9.723 -2.360 1.663 1.00 88.44 188 TYR A N 1
ATOM 1486 C CA . TYR A 1 188 ? -9.944 -1.474 2.818 1.00 88.44 188 TYR A CA 1
ATOM 1487 C C . TYR A 1 188 ? -9.351 -0.084 2.604 1.00 88.44 188 TYR A C 1
ATOM 1489 O O . TYR A 1 188 ? -9.995 0.918 2.915 1.00 88.44 188 TYR A O 1
ATOM 1497 N N . ARG A 1 189 ? -8.151 -0.011 2.020 1.00 88.94 189 ARG A N 1
ATOM 1498 C CA . ARG A 1 189 ? -7.551 1.256 1.602 1.00 88.94 189 ARG A CA 1
ATOM 1499 C C . ARG A 1 189 ? -8.460 1.983 0.611 1.00 88.94 189 ARG A C 1
ATOM 1501 O O . ARG A 1 189 ? -8.746 3.154 0.820 1.00 88.94 189 ARG A O 1
ATOM 1508 N N . ASP A 1 190 ? -8.948 1.317 -0.428 1.00 82.62 190 ASP A N 1
ATOM 1509 C CA . ASP A 1 190 ? -9.802 1.949 -1.442 1.00 82.62 190 ASP A CA 1
ATOM 1510 C C . ASP A 1 190 ? -11.101 2.499 -0.811 1.00 82.62 190 ASP A C 1
ATOM 1512 O O . ASP A 1 190 ? -11.493 3.631 -1.097 1.00 82.62 190 ASP A O 1
ATOM 1516 N N . VAL A 1 191 ? -11.708 1.762 0.128 1.00 80.75 191 VAL A N 1
ATOM 1517 C CA . VAL A 1 191 ? -12.902 2.197 0.881 1.00 80.75 191 VAL A CA 1
ATOM 1518 C C . VAL A 1 191 ? -12.625 3.426 1.751 1.00 80.75 191 VAL A C 1
ATOM 1520 O O . VAL A 1 191 ? -13.385 4.394 1.714 1.00 80.75 191 VAL A O 1
ATOM 1523 N N . VAL A 1 192 ? -11.543 3.429 2.532 1.00 78.88 192 VAL A N 1
ATOM 1524 C CA . VAL A 1 192 ? -11.226 4.558 3.425 1.00 78.88 192 VAL A CA 1
ATOM 1525 C C . VAL A 1 192 ? -10.851 5.797 2.617 1.00 78.88 192 VAL A C 1
ATOM 1527 O O . VAL A 1 192 ? -11.360 6.881 2.891 1.00 78.88 192 VAL A O 1
ATOM 1530 N N . TYR A 1 193 ? -10.044 5.649 1.563 1.00 74.69 193 TYR A N 1
ATOM 1531 C CA . TYR A 1 193 ? -9.697 6.767 0.681 1.00 74.69 193 TYR A CA 1
ATOM 1532 C C . TYR A 1 193 ? -10.917 7.305 -0.085 1.00 74.69 193 TYR A C 1
ATOM 1534 O O . TYR A 1 193 ? -11.005 8.509 -0.322 1.00 74.69 193 TYR A O 1
ATOM 1542 N N . GLY A 1 194 ? -11.891 6.450 -0.410 1.00 73.31 194 GLY A N 1
ATOM 1543 C CA . GLY A 1 194 ? -13.172 6.861 -0.991 1.00 73.31 194 GLY A CA 1
ATOM 1544 C C . GLY A 1 194 ? -14.027 7.742 -0.072 1.00 73.31 194 GLY A C 1
ATOM 1545 O O . GLY A 1 194 ? -14.867 8.489 -0.565 1.00 73.31 194 GLY A O 1
ATOM 1546 N N . ASN A 1 195 ? -13.785 7.710 1.242 1.00 76.88 195 ASN A N 1
ATOM 1547 C CA . ASN A 1 195 ? -14.495 8.520 2.236 1.00 76.88 195 ASN A CA 1
ATOM 1548 C C . ASN A 1 195 ? -13.742 9.800 2.648 1.00 76.88 195 ASN A C 1
ATOM 1550 O O . ASN A 1 195 ? -14.214 10.530 3.521 1.00 76.88 195 ASN A O 1
ATOM 1554 N N . VAL A 1 196 ? -12.595 10.117 2.030 1.00 78.94 196 VAL A N 1
ATOM 1555 C CA . VAL A 1 196 ? -11.780 11.304 2.379 1.00 78.94 196 VAL A CA 1
ATOM 1556 C C . VAL A 1 196 ? -12.560 12.613 2.224 1.00 78.94 196 VAL A C 1
ATOM 1558 O O . VAL A 1 196 ? -12.383 13.524 3.025 1.00 78.94 196 VAL A O 1
ATOM 1561 N N . ASN A 1 197 ? -13.460 12.713 1.242 1.00 74.44 197 ASN A N 1
ATOM 1562 C CA . ASN A 1 197 ? -14.304 13.899 1.030 1.00 74.44 197 ASN A CA 1
ATOM 1563 C C . ASN A 1 197 ? -15.227 14.210 2.218 1.00 74.44 197 ASN A C 1
ATOM 1565 O O . ASN A 1 197 ? -15.507 15.378 2.500 1.00 74.44 197 ASN A O 1
ATOM 1569 N N . LYS A 1 198 ? -15.681 13.175 2.928 1.00 85.00 198 LYS A N 1
ATOM 1570 C CA . LYS A 1 198 ? -16.487 13.291 4.149 1.00 85.00 198 LYS A CA 1
ATOM 1571 C C . LYS A 1 198 ? -15.618 13.342 5.403 1.00 85.00 198 LYS A C 1
ATOM 1573 O O . LYS A 1 198 ? -16.027 13.955 6.382 1.00 85.00 198 LYS A O 1
ATOM 1578 N N . ALA A 1 199 ? -14.434 12.724 5.353 1.00 85.88 199 ALA A N 1
ATOM 1579 C CA . ALA A 1 199 ? -13.559 12.494 6.500 1.00 85.88 199 ALA A CA 1
ATOM 1580 C C . ALA A 1 199 ? -14.328 11.898 7.693 1.00 85.88 199 ALA A C 1
ATOM 1582 O O . ALA A 1 199 ? -14.117 12.291 8.838 1.00 85.88 199 ALA A O 1
ATOM 1583 N N . ALA A 1 200 ? -15.256 10.984 7.400 1.00 89.56 200 ALA A N 1
ATOM 1584 C CA . ALA A 1 200 ? -16.196 10.413 8.353 1.00 89.56 200 ALA A CA 1
ATOM 1585 C C . ALA A 1 200 ? -16.471 8.942 8.009 1.00 89.56 200 ALA A C 1
ATOM 1587 O O . ALA A 1 200 ? -16.638 8.602 6.834 1.00 89.56 200 ALA A O 1
ATOM 1588 N N . ILE A 1 201 ? -16.497 8.080 9.027 1.00 90.69 201 ILE A N 1
ATOM 1589 C CA . ILE A 1 201 ? -16.893 6.667 8.942 1.00 90.69 201 ILE A CA 1
ATOM 1590 C C . ILE A 1 201 ? -17.833 6.371 10.113 1.00 90.69 201 ILE A C 1
ATOM 1592 O O . ILE A 1 201 ? -17.488 6.662 11.261 1.00 90.69 201 ILE A O 1
ATOM 1596 N N . SER A 1 202 ? -18.991 5.771 9.822 1.00 89.94 202 SER A N 1
ATOM 1597 C CA . SER A 1 202 ? -19.968 5.380 10.843 1.00 89.94 202 SER A CA 1
ATOM 1598 C C . SER A 1 202 ? -19.352 4.410 11.856 1.00 89.94 202 SER A C 1
ATOM 1600 O O . SER A 1 202 ? -18.438 3.651 11.526 1.00 89.94 202 SER A O 1
ATOM 1602 N N . ASP A 1 203 ? -19.854 4.382 13.091 1.00 90.12 203 ASP A N 1
ATOM 1603 C CA . ASP A 1 203 ? -19.353 3.443 14.105 1.00 90.12 203 ASP A CA 1
ATOM 1604 C C . ASP A 1 203 ? -19.477 1.980 13.661 1.00 90.12 203 ASP A C 1
ATOM 1606 O O . ASP A 1 203 ? -18.591 1.167 13.933 1.00 90.12 203 ASP A O 1
ATOM 1610 N N . GLN A 1 204 ? -20.561 1.637 12.962 1.00 88.75 204 GLN A N 1
ATOM 1611 C CA . GLN A 1 204 ? -20.791 0.285 12.458 1.00 88.75 204 GLN A CA 1
ATOM 1612 C C . GLN A 1 204 ? -19.733 -0.110 11.420 1.00 88.75 204 GLN A C 1
ATOM 1614 O O . GLN A 1 204 ? -19.094 -1.159 11.560 1.00 88.75 204 GLN A O 1
ATOM 1619 N N . ASP A 1 205 ? -19.512 0.739 10.414 1.00 89.06 205 ASP A N 1
ATOM 1620 C CA . ASP A 1 205 ? -18.533 0.483 9.354 1.00 89.06 205 ASP A CA 1
ATOM 1621 C C . ASP A 1 205 ? -17.113 0.487 9.910 1.00 89.06 205 ASP A C 1
ATOM 1623 O O . ASP A 1 205 ? -16.301 -0.369 9.561 1.00 89.06 205 ASP A O 1
ATOM 1627 N N . PHE A 1 206 ? -16.820 1.406 10.832 1.00 92.31 206 PHE A N 1
ATOM 1628 C CA . PHE A 1 206 ? -15.533 1.484 11.507 1.00 92.31 206 PHE A CA 1
ATOM 1629 C C . PHE A 1 206 ? -15.196 0.173 12.210 1.00 92.31 206 PHE A C 1
ATOM 1631 O O . PHE A 1 206 ? -14.132 -0.394 11.968 1.00 92.31 206 PHE A O 1
ATOM 1638 N N . ARG A 1 207 ? -16.112 -0.353 13.031 1.00 91.62 207 ARG A N 1
ATOM 1639 C CA . ARG A 1 207 ? -15.898 -1.607 13.767 1.00 91.62 207 ARG A CA 1
ATOM 1640 C C . ARG A 1 207 ? -15.651 -2.777 12.818 1.00 91.62 207 ARG A C 1
ATOM 1642 O O . ARG A 1 207 ? -14.705 -3.542 13.018 1.00 91.62 207 ARG A O 1
ATOM 1649 N N . ALA A 1 208 ? -16.457 -2.891 11.765 1.00 90.31 208 ALA A N 1
ATOM 1650 C CA . ALA A 1 208 ? -16.313 -3.948 10.770 1.00 90.31 208 ALA A CA 1
ATOM 1651 C C . ALA A 1 208 ? -14.982 -3.844 10.004 1.00 90.31 208 ALA A C 1
ATOM 1653 O O . ALA A 1 208 ? -14.261 -4.834 9.857 1.00 90.31 208 ALA A O 1
ATOM 1654 N N . HIS A 1 209 ? -14.626 -2.647 9.533 1.00 92.25 209 HIS A N 1
ATOM 1655 C CA . HIS A 1 209 ? -13.416 -2.413 8.745 1.00 92.25 209 HIS A CA 1
ATOM 1656 C C . HIS A 1 209 ? -12.143 -2.533 9.573 1.00 92.25 209 HIS A C 1
ATOM 1658 O O . HIS A 1 209 ? -11.196 -3.178 9.125 1.00 92.25 209 HIS A O 1
ATOM 1664 N N . PHE A 1 210 ? -12.121 -1.968 10.779 1.00 95.25 210 PHE A N 1
ATOM 1665 C CA . PHE A 1 210 ? -10.983 -2.067 11.686 1.00 95.25 210 PHE A CA 1
ATOM 1666 C C . PHE A 1 210 ? -10.705 -3.527 12.035 1.00 95.25 210 PHE A C 1
ATOM 1668 O O . PHE A 1 210 ? -9.569 -3.987 11.917 1.00 95.25 210 PHE A O 1
ATOM 1675 N N . SER A 1 211 ? -11.752 -4.278 12.395 1.00 93.81 211 SER A N 1
ATOM 1676 C CA . SER A 1 211 ? -11.614 -5.684 12.764 1.00 93.81 211 SER A CA 1
ATOM 1677 C C . SER A 1 211 ? -11.124 -6.547 11.603 1.00 93.81 211 SER A C 1
ATOM 1679 O O . SER A 1 211 ? -10.134 -7.276 11.732 1.00 93.81 211 SER A O 1
ATOM 1681 N N . GLY A 1 212 ? -11.756 -6.401 10.437 1.00 93.50 212 GLY A N 1
ATOM 1682 C CA . GLY A 1 212 ? -11.359 -7.127 9.237 1.00 93.50 212 GLY A CA 1
ATOM 1683 C C . GLY A 1 212 ? -9.936 -6.787 8.797 1.00 93.50 212 GLY A C 1
ATOM 1684 O O . GLY A 1 212 ? -9.145 -7.693 8.528 1.00 93.50 212 GLY A O 1
ATOM 1685 N N . LEU A 1 213 ? -9.557 -5.506 8.777 1.00 95.12 213 LEU A N 1
ATOM 1686 C CA . LEU A 1 213 ? -8.200 -5.108 8.407 1.00 95.12 213 LEU A CA 1
ATOM 1687 C C . LEU A 1 213 ? -7.169 -5.646 9.407 1.00 95.12 213 LEU A C 1
ATOM 1689 O O . LEU A 1 213 ? -6.201 -6.268 8.978 1.00 95.12 213 LEU A O 1
ATOM 1693 N N . LYS A 1 214 ? -7.395 -5.496 10.719 1.00 96.12 214 LYS A N 1
ATOM 1694 C CA . LYS A 1 214 ? -6.511 -6.046 11.761 1.00 96.12 214 LYS A CA 1
ATOM 1695 C C . LYS A 1 214 ? -6.278 -7.546 11.569 1.00 96.12 214 LYS A C 1
ATOM 1697 O O . LYS A 1 214 ? -5.132 -7.990 11.589 1.00 96.12 214 LYS A O 1
ATOM 1702 N N . SER A 1 215 ? -7.341 -8.318 11.337 1.00 95.25 215 SER A N 1
ATOM 1703 C CA . SER A 1 215 ? -7.238 -9.764 11.108 1.00 95.25 215 SER A CA 1
ATOM 1704 C C . SER A 1 215 ? -6.365 -10.101 9.892 1.00 95.25 215 SER A C 1
ATOM 1706 O O . SER A 1 215 ? -5.477 -10.948 9.995 1.00 95.25 215 SER A O 1
ATOM 1708 N N . ASN A 1 216 ? -6.545 -9.393 8.771 1.00 96.25 216 ASN A N 1
ATOM 1709 C CA . ASN A 1 216 ? -5.713 -9.583 7.577 1.00 96.25 216 ASN A CA 1
ATOM 1710 C C . ASN A 1 216 ? -4.239 -9.220 7.830 1.00 96.25 216 ASN A C 1
ATOM 1712 O O . ASN A 1 216 ? -3.345 -9.903 7.336 1.00 96.25 216 ASN A O 1
ATOM 1716 N N . LEU A 1 217 ? -3.967 -8.165 8.604 1.00 97.56 217 LEU A N 1
ATOM 1717 C CA . LEU A 1 217 ? -2.597 -7.748 8.912 1.00 97.56 217 LEU A CA 1
ATOM 1718 C C . LEU A 1 217 ? -1.865 -8.753 9.808 1.00 97.56 217 LEU A C 1
ATOM 1720 O O . LEU A 1 217 ? -0.730 -9.118 9.496 1.00 97.56 217 LEU A O 1
ATOM 1724 N N . LEU A 1 218 ? -2.533 -9.253 10.852 1.00 96.44 218 LEU A N 1
ATOM 1725 C CA . LEU A 1 218 ? -1.997 -10.295 11.735 1.00 96.44 218 LEU A CA 1
ATOM 1726 C C . LEU A 1 218 ? -1.695 -11.598 10.980 1.00 96.44 218 LEU A C 1
ATOM 1728 O O . LEU A 1 218 ? -0.732 -12.286 11.308 1.00 96.44 218 LEU A O 1
ATOM 1732 N N . ALA A 1 219 ? -2.486 -11.926 9.954 1.00 95.69 219 ALA A N 1
ATOM 1733 C CA . ALA A 1 219 ? -2.254 -13.103 9.120 1.00 95.69 219 ALA A CA 1
ATOM 1734 C C . ALA A 1 219 ? -1.014 -12.975 8.212 1.00 95.69 219 ALA A C 1
ATOM 1736 O O . ALA A 1 219 ? -0.408 -13.986 7.860 1.00 95.69 219 ALA A O 1
ATOM 1737 N N . LEU A 1 220 ? -0.625 -11.755 7.818 1.00 95.81 220 LEU A N 1
ATOM 1738 C CA . LEU A 1 220 ? 0.496 -11.529 6.895 1.00 95.81 220 LEU A CA 1
ATOM 1739 C C . LEU A 1 220 ? 1.848 -11.370 7.582 1.00 95.81 220 LEU A C 1
ATOM 1741 O O . LEU A 1 220 ? 2.873 -11.745 7.005 1.00 95.81 220 LEU A O 1
ATOM 1745 N N . SER A 1 221 ? 1.882 -10.750 8.760 1.00 94.88 221 SER A N 1
ATOM 1746 C CA . SER A 1 221 ? 3.139 -10.468 9.440 1.00 94.88 221 SER A CA 1
ATOM 1747 C C . SER A 1 221 ? 2.971 -10.354 10.947 1.00 94.88 221 SER A C 1
ATOM 1749 O O . SER A 1 221 ? 2.041 -9.731 11.445 1.00 94.88 221 SER A O 1
ATOM 1751 N N . SER A 1 222 ? 3.966 -10.860 11.672 1.00 94.50 222 SER A N 1
ATOM 1752 C CA . SER A 1 222 ? 4.139 -10.671 13.113 1.00 94.50 222 SER A CA 1
ATOM 1753 C C . SER A 1 222 ? 4.824 -9.339 13.459 1.00 94.50 222 SER A C 1
ATOM 1755 O O . SER A 1 222 ? 5.471 -9.233 14.499 1.00 94.50 222 SER A O 1
ATOM 1757 N N . LYS A 1 223 ? 4.786 -8.351 12.551 1.00 94.25 223 LYS A N 1
ATOM 1758 C CA . LYS A 1 223 ? 5.443 -7.046 12.726 1.00 94.25 223 LYS A CA 1
ATOM 1759 C C . LYS A 1 223 ? 4.862 -6.257 13.893 1.00 94.25 223 LYS A C 1
ATOM 1761 O O . LYS A 1 223 ? 5.611 -5.545 14.553 1.00 94.25 223 LYS A O 1
ATOM 1766 N N . PHE A 1 224 ? 3.556 -6.399 14.096 1.00 95.50 224 PHE A N 1
ATOM 1767 C CA . PHE A 1 224 ? 2.814 -5.791 15.184 1.00 95.50 224 PHE A CA 1
ATOM 1768 C C . PHE A 1 224 ? 1.978 -6.852 15.892 1.00 95.50 224 PHE A C 1
ATOM 1770 O O . PHE A 1 224 ? 1.464 -7.773 15.247 1.00 95.50 224 PHE A O 1
ATOM 1777 N N . THR A 1 225 ? 1.834 -6.725 17.204 1.00 95.12 225 THR A N 1
ATOM 1778 C CA . THR A 1 225 ? 0.983 -7.606 18.002 1.00 95.12 225 THR A CA 1
ATOM 1779 C C . THR A 1 225 ? -0.482 -7.184 17.924 1.00 95.12 225 THR A C 1
ATOM 1781 O O . THR A 1 225 ? -0.821 -6.075 17.502 1.00 95.12 225 THR A O 1
ATOM 1784 N N . SER A 1 226 ? -1.382 -8.075 18.347 1.00 92.88 226 SER A N 1
ATOM 1785 C CA . SER A 1 226 ? -2.815 -7.769 18.431 1.00 92.88 226 SER A CA 1
ATOM 1786 C C . SER A 1 226 ? -3.078 -6.549 19.322 1.00 92.88 226 SER A C 1
ATOM 1788 O O . SER A 1 226 ? -3.898 -5.697 18.981 1.00 92.88 226 SER A O 1
ATOM 1790 N N . GLU A 1 227 ? -2.326 -6.429 20.412 1.00 92.31 227 GLU A N 1
ATOM 1791 C CA . GLU A 1 227 ? -2.422 -5.360 21.406 1.00 92.31 227 GLU A CA 1
ATOM 1792 C C . GLU A 1 227 ? -1.925 -4.027 20.838 1.00 92.31 227 GLU A C 1
ATOM 1794 O O . GLU A 1 227 ? -2.512 -2.981 21.108 1.00 92.31 227 GLU A O 1
ATOM 1799 N N . GLU A 1 228 ? -0.881 -4.040 20.002 1.00 94.19 228 GLU A N 1
ATOM 1800 C CA . GLU A 1 228 ? -0.399 -2.832 19.322 1.00 94.19 228 GLU A CA 1
ATOM 1801 C C . GLU A 1 228 ? -1.428 -2.267 18.338 1.00 94.19 228 GLU A C 1
ATOM 1803 O O . GLU A 1 228 ? -1.507 -1.043 18.176 1.00 94.19 228 GLU A O 1
ATOM 1808 N N . TYR A 1 229 ? -2.226 -3.139 17.712 1.00 94.75 229 TYR A N 1
ATOM 1809 C CA . TYR A 1 229 ? -3.386 -2.726 16.927 1.00 94.75 229 TYR A CA 1
ATOM 1810 C C . TYR A 1 229 ? -4.507 -2.197 17.818 1.00 94.75 229 TYR A C 1
ATOM 1812 O O . TYR A 1 229 ? -5.020 -1.116 17.549 1.00 94.75 229 TYR A O 1
ATOM 1820 N N . ASP A 1 230 ? -4.872 -2.899 18.892 1.00 92.56 230 ASP A N 1
ATOM 1821 C CA . ASP A 1 230 ? -5.955 -2.463 19.787 1.00 92.56 230 ASP A CA 1
ATOM 1822 C C . ASP A 1 230 ? -5.643 -1.128 20.468 1.00 92.56 230 ASP A C 1
ATOM 1824 O O . ASP A 1 230 ? -6.528 -0.288 20.635 1.00 92.56 230 ASP A O 1
ATOM 1828 N N . ALA A 1 231 ? -4.368 -0.855 20.746 1.00 91.62 231 ALA A N 1
ATOM 1829 C CA . ALA A 1 231 ? -3.916 0.434 21.252 1.00 91.62 231 ALA A CA 1
ATOM 1830 C C . ALA A 1 231 ? -4.225 1.602 20.294 1.00 91.62 231 ALA A C 1
ATOM 1832 O O . ALA A 1 231 ? -4.299 2.747 20.736 1.00 91.62 231 ALA A O 1
ATOM 1833 N N . ILE A 1 232 ? -4.444 1.360 18.994 1.00 91.62 232 ILE A N 1
ATOM 1834 C CA . ILE A 1 232 ? -4.896 2.402 18.053 1.00 91.62 232 ILE A CA 1
ATOM 1835 C C . ILE A 1 232 ? -6.275 2.931 18.450 1.00 91.62 232 ILE A C 1
ATOM 1837 O O . ILE A 1 232 ? -6.568 4.077 18.136 1.00 91.62 232 ILE A O 1
ATOM 1841 N N . LEU A 1 233 ? -7.115 2.154 19.139 1.00 90.06 233 LEU A N 1
ATOM 1842 C CA . LEU A 1 233 ? -8.458 2.576 19.555 1.00 90.06 233 LEU A CA 1
ATOM 1843 C C . LEU A 1 233 ? -8.424 3.564 20.728 1.00 90.06 233 LEU A C 1
ATOM 1845 O O . LEU A 1 233 ? -9.272 4.448 20.807 1.00 90.06 233 LEU A O 1
ATOM 1849 N N . SER A 1 234 ? -7.431 3.449 21.611 1.00 86.12 234 SER A N 1
ATOM 1850 C CA . SER A 1 234 ? -7.318 4.257 22.833 1.00 86.12 234 SER A CA 1
ATOM 1851 C C . SER A 1 234 ? -6.293 5.388 22.741 1.00 86.12 234 SER A C 1
ATOM 1853 O O . SER A 1 234 ? -6.391 6.362 23.487 1.00 86.12 234 SER A O 1
ATOM 1855 N N . LYS A 1 235 ? -5.325 5.311 21.818 1.00 85.06 235 LYS A N 1
ATOM 1856 C CA . LYS A 1 235 ? -4.319 6.367 21.627 1.00 85.06 235 LYS A CA 1
ATOM 1857 C C . LYS A 1 235 ? -4.981 7.711 21.280 1.00 85.06 235 LYS A C 1
ATOM 1859 O O . LYS A 1 235 ? -5.856 7.738 20.405 1.00 85.06 235 LYS A O 1
ATOM 1864 N N . PRO A 1 236 ? -4.562 8.826 21.906 1.00 86.06 236 PRO A N 1
ATOM 1865 C CA . PRO A 1 236 ? -4.970 10.159 21.478 1.00 86.06 236 PRO A CA 1
ATOM 1866 C C . PRO A 1 236 ? -4.598 10.394 20.013 1.00 86.06 236 PRO A C 1
ATOM 1868 O O . PRO A 1 236 ? -3.517 9.999 19.570 1.00 86.06 236 PRO A O 1
ATOM 1871 N N . LEU A 1 237 ? -5.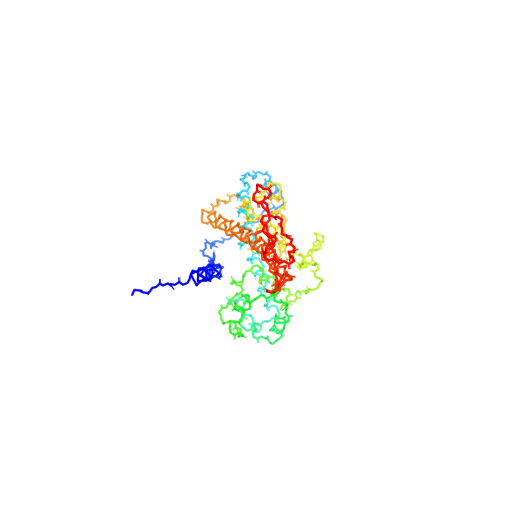494 11.030 19.262 1.00 87.00 237 LEU A N 1
ATOM 1872 C CA . LEU A 1 237 ? -5.197 11.442 17.897 1.00 87.00 237 LEU A CA 1
ATOM 1873 C C . LEU A 1 237 ? -4.298 12.678 17.932 1.00 87.00 237 LEU A C 1
ATOM 1875 O O . LEU A 1 237 ? -4.614 13.670 18.585 1.00 87.00 237 LEU A O 1
ATOM 1879 N N . ASP A 1 238 ? -3.172 12.602 17.228 1.00 83.62 238 ASP A N 1
ATOM 1880 C CA . ASP A 1 238 ? -2.258 13.728 17.075 1.00 83.62 238 ASP A CA 1
ATOM 1881 C C . ASP A 1 238 ? -2.931 14.847 16.259 1.00 83.62 238 ASP A C 1
ATOM 1883 O O . ASP A 1 238 ? -3.510 14.605 15.195 1.00 83.62 238 ASP A O 1
ATOM 1887 N N . VAL A 1 239 ? -2.825 16.087 16.740 1.00 81.38 239 VAL A N 1
ATOM 1888 C CA . VAL A 1 239 ? -3.316 17.286 16.048 1.00 81.38 239 VAL A CA 1
ATOM 1889 C C . VAL A 1 239 ? -2.722 17.421 14.644 1.00 81.38 239 VAL A C 1
ATOM 1891 O O . VAL A 1 239 ? -3.411 17.868 13.726 1.00 81.38 239 VAL A O 1
ATOM 1894 N N . THR A 1 240 ? -1.475 16.985 14.436 1.00 83.25 240 THR A N 1
ATOM 1895 C CA . THR A 1 240 ? -0.829 17.023 13.115 1.00 83.25 240 THR A CA 1
ATOM 1896 C C . THR A 1 240 ? -1.558 16.132 12.112 1.00 83.25 240 THR A C 1
ATOM 1898 O O . THR A 1 240 ? -1.817 16.551 10.983 1.00 83.25 240 THR A O 1
ATOM 1901 N N . LEU A 1 241 ? -1.978 14.940 12.541 1.00 79.12 241 LEU A N 1
ATOM 1902 C CA . LEU A 1 241 ? -2.752 14.015 11.725 1.00 79.12 241 LEU A CA 1
ATOM 1903 C C . LEU A 1 241 ? -4.153 14.560 11.438 1.00 79.12 241 LEU A C 1
ATOM 1905 O O . LEU A 1 241 ? -4.620 14.464 10.305 1.00 79.12 241 LEU A O 1
ATOM 1909 N N . ILE A 1 242 ? -4.821 15.136 12.439 1.00 82.75 242 ILE A N 1
ATOM 1910 C CA . ILE A 1 242 ? -6.158 15.727 12.267 1.00 82.75 242 ILE A CA 1
ATOM 1911 C C . ILE A 1 242 ? -6.119 16.842 11.214 1.00 82.75 242 ILE A C 1
ATOM 1913 O O . ILE A 1 242 ? -7.006 16.911 10.355 1.00 82.75 242 ILE A O 1
ATOM 1917 N N . ASN A 1 243 ? -5.082 17.683 11.258 1.00 83.00 243 ASN A N 1
ATOM 1918 C CA . ASN A 1 243 ? -4.860 18.742 10.277 1.00 83.00 243 ASN A CA 1
ATOM 1919 C C . ASN A 1 243 ? -4.585 18.164 8.891 1.00 83.00 243 ASN A C 1
ATOM 1921 O O . ASN A 1 243 ? -5.246 18.552 7.933 1.00 83.00 243 ASN A O 1
ATOM 1925 N N . TYR A 1 244 ? -3.696 17.176 8.799 1.00 79.25 244 TYR A N 1
ATOM 1926 C CA . TYR A 1 244 ? -3.384 16.501 7.544 1.00 79.25 244 TYR A CA 1
ATOM 1927 C C . TYR A 1 244 ? -4.624 15.865 6.895 1.00 79.25 244 TYR A C 1
ATOM 1929 O O . TYR A 1 244 ? -4.881 16.075 5.711 1.00 79.25 244 TYR A O 1
ATOM 1937 N N . VAL A 1 245 ? -5.447 15.147 7.666 1.00 78.56 245 VAL A N 1
ATOM 1938 C CA . VAL A 1 245 ? -6.727 14.593 7.192 1.00 78.56 245 VAL A CA 1
ATOM 1939 C C . VAL A 1 245 ? -7.669 15.706 6.728 1.00 78.56 245 VAL A C 1
ATOM 1941 O O . VAL A 1 245 ? -8.310 15.577 5.685 1.00 78.56 245 VAL A O 1
ATOM 1944 N N . GLY A 1 246 ? -7.735 16.814 7.471 1.00 79.81 246 GLY A N 1
ATOM 1945 C CA . GLY A 1 246 ? -8.520 17.984 7.083 1.00 79.81 246 GLY A CA 1
ATOM 1946 C C . GLY A 1 246 ? -8.048 18.614 5.770 1.00 79.81 246 GLY A C 1
ATOM 1947 O O . GLY A 1 246 ? -8.871 19.006 4.945 1.00 79.81 246 GLY A O 1
ATOM 1948 N N . ASP A 1 247 ? -6.742 18.685 5.539 1.00 80.69 247 ASP A N 1
ATOM 1949 C CA . ASP A 1 247 ? -6.179 19.228 4.304 1.00 80.69 247 ASP A CA 1
ATOM 1950 C C . ASP A 1 247 ? -6.371 18.273 3.123 1.00 80.69 247 ASP A C 1
ATOM 1952 O O . ASP A 1 247 ? -6.775 18.714 2.045 1.00 80.69 247 ASP A O 1
ATOM 1956 N N . LEU A 1 248 ? -6.216 16.961 3.331 1.00 78.50 248 LEU A N 1
ATOM 1957 C CA . LEU A 1 248 ? -6.580 15.952 2.334 1.00 78.50 248 LEU A CA 1
ATOM 1958 C C . LEU A 1 248 ? -8.051 16.063 1.923 1.00 78.50 248 LEU A C 1
ATOM 1960 O O . LEU A 1 248 ? -8.358 16.030 0.730 1.00 78.50 248 LEU A O 1
ATOM 1964 N N . GLN A 1 249 ? -8.959 16.235 2.887 1.00 84.38 249 GLN A N 1
ATOM 1965 C CA . GLN A 1 249 ? -10.382 16.433 2.618 1.00 84.38 249 GLN A CA 1
ATOM 1966 C C . GLN A 1 249 ? -10.618 17.660 1.729 1.00 84.38 249 GLN A C 1
ATOM 1968 O O . GLN A 1 249 ? -11.334 17.569 0.729 1.00 84.38 249 GLN A O 1
ATOM 1973 N N . LYS A 1 250 ? -9.985 18.798 2.046 1.00 82.06 250 LYS A N 1
ATOM 1974 C CA . LYS A 1 250 ? -10.076 20.018 1.225 1.00 82.06 250 LYS A CA 1
ATOM 1975 C C . LYS A 1 250 ? -9.568 19.777 -0.195 1.00 82.06 250 LYS A C 1
ATOM 1977 O O . LYS A 1 250 ? -10.256 20.140 -1.144 1.00 82.06 250 LYS A O 1
ATOM 1982 N N . ILE A 1 251 ? -8.405 19.141 -0.354 1.00 76.81 251 ILE A N 1
ATOM 1983 C CA . ILE A 1 251 ? -7.803 18.848 -1.666 1.00 76.81 251 ILE A CA 1
ATOM 1984 C C . ILE A 1 251 ? -8.727 17.961 -2.505 1.00 76.81 251 ILE A C 1
ATOM 1986 O O . ILE A 1 251 ? -8.945 18.227 -3.688 1.00 76.81 251 ILE A O 1
ATOM 1990 N N . VAL A 1 252 ? -9.293 16.916 -1.903 1.00 74.38 252 VAL A N 1
ATOM 1991 C CA . VAL A 1 252 ? -10.220 16.009 -2.588 1.00 74.38 252 VAL A CA 1
ATOM 1992 C C . VAL A 1 252 ? -11.502 16.738 -2.993 1.00 74.38 252 VAL A C 1
ATOM 1994 O O . VAL A 1 252 ? -11.947 16.593 -4.129 1.00 74.38 252 VAL A O 1
ATOM 1997 N N . ASN A 1 253 ? -12.056 17.584 -2.125 1.00 77.06 253 ASN A N 1
ATOM 1998 C CA . ASN A 1 253 ? -13.244 18.380 -2.446 1.00 77.06 253 ASN A CA 1
ATOM 1999 C C . ASN A 1 253 ? -12.977 19.404 -3.560 1.00 77.06 253 ASN A C 1
ATOM 2001 O O . ASN A 1 253 ? -13.813 19.571 -4.447 1.00 77.06 253 ASN A O 1
ATOM 2005 N N . LEU A 1 254 ? -11.798 20.033 -3.570 1.00 78.94 254 LEU A N 1
ATOM 2006 C CA . LEU A 1 254 ? -11.364 20.910 -4.662 1.00 78.94 254 LEU A CA 1
ATOM 2007 C C . LEU A 1 254 ? -11.251 20.149 -5.987 1.00 78.94 254 LEU A C 1
ATOM 2009 O O . LEU A 1 254 ? -11.681 20.659 -7.019 1.00 78.94 254 LEU A O 1
ATOM 2013 N N . ARG A 1 255 ? -10.729 18.917 -5.967 1.00 73.69 255 ARG A N 1
ATOM 2014 C CA . ARG A 1 255 ? -10.674 18.053 -7.155 1.00 73.69 255 ARG A CA 1
ATOM 2015 C C . ARG A 1 255 ? -12.072 17.713 -7.668 1.00 73.69 255 ARG A C 1
ATOM 2017 O O . ARG A 1 255 ? -12.315 17.843 -8.860 1.00 73.69 255 ARG A O 1
ATOM 2024 N N . PHE A 1 256 ? -13.002 17.349 -6.785 1.00 72.31 256 PHE A N 1
ATOM 2025 C CA . PHE A 1 256 ? -14.392 17.094 -7.180 1.00 72.31 256 PHE A CA 1
ATOM 2026 C C . PHE A 1 256 ? -15.049 18.325 -7.815 1.00 72.31 256 PHE A C 1
ATOM 2028 O O . PHE A 1 256 ? -15.696 18.208 -8.856 1.00 72.31 256 PHE A O 1
ATOM 2035 N N . ALA A 1 257 ? -14.849 19.508 -7.229 1.00 73.56 257 ALA A N 1
ATOM 2036 C CA . ALA A 1 257 ? -15.355 20.761 -7.786 1.00 73.56 257 ALA A CA 1
ATOM 2037 C C . ALA A 1 257 ? -14.727 21.081 -9.155 1.00 73.56 257 ALA A C 1
ATOM 2039 O O . ALA A 1 257 ? -15.424 21.525 -10.069 1.00 73.56 257 ALA A O 1
ATOM 2040 N N . HIS A 1 258 ? -13.427 20.824 -9.316 1.00 75.00 258 HIS A N 1
ATOM 2041 C CA . HIS A 1 258 ? -12.723 20.960 -10.590 1.00 75.00 258 HIS A CA 1
ATOM 2042 C C . HIS A 1 258 ? -13.276 20.009 -11.661 1.00 75.00 258 HIS A C 1
ATOM 2044 O O . HIS A 1 258 ? -13.538 20.430 -12.782 1.00 75.00 258 HIS A O 1
ATOM 2050 N N . ASP A 1 259 ? -13.496 18.737 -11.335 1.00 70.19 259 ASP A N 1
ATOM 2051 C CA . ASP A 1 259 ? -14.002 17.759 -12.304 1.00 70.19 259 ASP A CA 1
ATOM 2052 C C . ASP A 1 259 ? -15.435 18.096 -12.743 1.00 70.19 259 ASP A C 1
ATOM 2054 O O . ASP A 1 259 ? -15.783 17.978 -13.922 1.00 70.19 259 ASP A O 1
ATOM 2058 N N . GLN A 1 260 ? -16.254 18.600 -11.815 1.00 75.19 260 GLN A N 1
ATOM 2059 C CA . GLN A 1 260 ? -17.585 19.113 -12.125 1.00 75.19 260 GLN A CA 1
ATOM 2060 C C . GLN A 1 260 ? -17.523 20.331 -13.056 1.00 75.19 260 GLN A C 1
ATOM 2062 O O . GLN A 1 260 ? -18.247 20.377 -14.055 1.00 75.19 260 GLN A O 1
ATOM 2067 N N . SER A 1 261 ? -16.667 21.314 -12.757 1.00 72.00 261 SER A N 1
ATOM 2068 C CA . SER A 1 261 ? -16.541 22.520 -13.581 1.00 72.00 261 SER A CA 1
ATOM 2069 C C . SER A 1 261 ? -15.979 22.203 -14.967 1.00 72.00 261 SER A C 1
ATOM 2071 O O . SER A 1 261 ? -16.488 22.718 -15.962 1.00 72.00 261 SER A O 1
ATOM 2073 N N . PHE A 1 262 ? -15.017 21.284 -15.064 1.00 70.94 262 PHE A N 1
ATOM 2074 C CA . PHE A 1 262 ? -14.497 20.778 -16.331 1.00 70.94 262 PHE A CA 1
ATOM 2075 C C . PHE A 1 262 ? -15.589 20.110 -17.175 1.00 70.94 262 PHE A C 1
ATOM 2077 O O . PHE A 1 262 ? -15.703 20.385 -18.371 1.00 70.94 262 PHE A O 1
ATOM 2084 N N . GLY A 1 263 ? -16.447 19.293 -16.556 1.00 73.38 263 GLY A N 1
ATOM 2085 C CA . GLY A 1 263 ? -17.606 18.698 -17.226 1.00 73.38 263 GLY A CA 1
ATOM 2086 C C . GLY A 1 263 ? -18.571 19.747 -17.791 1.00 73.38 263 GLY A C 1
ATOM 2087 O O . GLY A 1 263 ? -19.004 19.636 -18.939 1.00 73.38 263 GLY A O 1
ATOM 2088 N N . ILE A 1 264 ? -18.859 20.802 -17.022 1.00 77.75 264 ILE A N 1
ATOM 2089 C CA . ILE A 1 264 ? -19.699 21.925 -17.470 1.00 77.75 264 ILE A CA 1
ATOM 2090 C C . ILE A 1 264 ? -19.042 22.660 -18.642 1.00 77.75 264 ILE A C 1
ATOM 2092 O O . ILE A 1 264 ? -19.706 22.913 -19.648 1.00 77.75 264 ILE A O 1
ATOM 2096 N N . MET A 1 265 ? -17.746 22.972 -18.546 1.00 71.19 265 MET A N 1
ATOM 2097 C CA . MET A 1 265 ? -17.003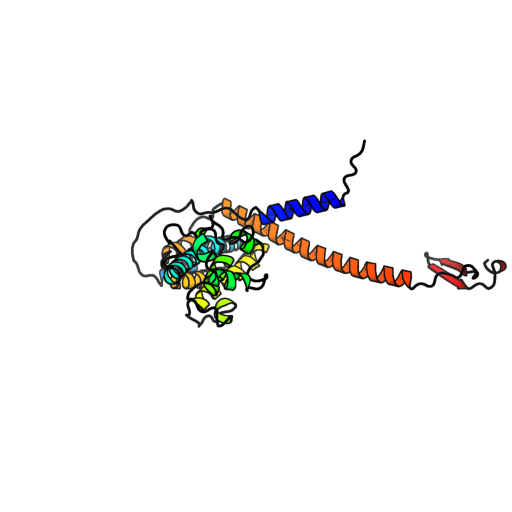 23.652 -19.612 1.00 71.19 265 MET A CA 1
ATOM 2098 C C . MET A 1 265 ? -17.016 22.851 -20.911 1.00 71.19 265 MET A C 1
ATOM 2100 O O . MET A 1 265 ? -17.287 23.418 -21.967 1.00 71.19 265 MET A O 1
ATOM 2104 N N . LYS A 1 266 ? -16.816 21.531 -20.839 1.00 77.12 266 LYS A N 1
ATOM 2105 C CA . LYS A 1 266 ? -16.916 20.651 -22.007 1.00 77.12 266 LYS A CA 1
ATOM 2106 C C . LYS A 1 266 ? -18.304 20.727 -22.655 1.00 77.12 266 LYS A C 1
ATOM 2108 O O . LYS A 1 266 ? -18.404 20.898 -23.866 1.00 77.12 266 LYS A O 1
ATOM 2113 N N . GLY A 1 267 ? -19.370 20.683 -21.853 1.00 79.75 267 GLY A N 1
ATOM 2114 C CA . GLY A 1 267 ? -20.739 20.819 -22.360 1.00 79.75 267 GLY A CA 1
ATOM 2115 C C . GLY A 1 267 ? -21.033 22.195 -22.975 1.00 79.75 267 GLY A C 1
ATOM 2116 O O . GLY A 1 267 ? -21.774 22.294 -23.955 1.00 79.75 267 GLY A O 1
ATOM 2117 N N . ILE A 1 268 ? -20.449 23.271 -22.437 1.00 78.69 268 ILE A N 1
ATOM 2118 C CA . ILE A 1 268 ? -20.529 24.611 -23.040 1.00 78.69 268 ILE A CA 1
ATOM 2119 C C . ILE A 1 268 ? -19.789 24.630 -24.379 1.00 78.69 268 ILE A C 1
ATOM 2121 O O . ILE A 1 268 ? -20.339 25.130 -25.357 1.00 78.69 268 ILE A O 1
ATOM 2125 N N . GLN A 1 269 ? -18.587 24.056 -24.448 1.00 76.88 269 GLN A N 1
ATOM 2126 C CA . GLN A 1 269 ? -17.790 23.992 -25.672 1.00 76.88 269 GLN A CA 1
ATOM 2127 C C . GLN A 1 269 ? -18.534 23.253 -26.794 1.00 76.88 269 GLN A C 1
ATOM 2129 O O . GLN A 1 269 ? -18.599 23.756 -27.913 1.00 76.88 269 GLN A O 1
ATOM 2134 N N . GLU A 1 270 ? -19.173 22.122 -26.490 1.00 87.00 270 GLU A N 1
ATOM 2135 C CA . GLU A 1 270 ? -20.010 21.380 -27.445 1.00 87.00 270 GLU A CA 1
ATOM 2136 C C . GLU A 1 270 ? -21.185 22.234 -27.958 1.00 87.00 270 GLU A C 1
ATOM 2138 O O . GLU A 1 270 ? -21.472 22.258 -29.155 1.00 87.00 270 GLU A O 1
ATOM 2143 N N . LYS A 1 271 ? -21.842 23.002 -27.078 1.00 84.62 271 LYS A N 1
ATOM 2144 C CA . LYS A 1 271 ? -22.929 23.915 -27.474 1.00 84.62 271 LYS A CA 1
ATOM 2145 C C . LYS A 1 271 ? -22.450 25.089 -28.322 1.00 84.62 271 LYS A C 1
ATOM 2147 O O . LYS A 1 271 ? -23.136 25.454 -29.275 1.00 84.62 271 LYS A O 1
ATOM 2152 N N . VAL A 1 272 ? -21.304 25.677 -27.989 1.00 84.06 272 VAL A N 1
ATOM 2153 C CA . VAL A 1 272 ? -20.692 26.755 -28.779 1.00 84.06 272 VAL A CA 1
ATOM 2154 C C . VAL A 1 272 ? -20.333 26.245 -30.171 1.00 84.06 272 VAL A C 1
ATOM 2156 O O . VAL A 1 272 ? -20.640 26.925 -31.147 1.00 84.06 272 VAL A O 1
ATOM 2159 N N . GLN A 1 273 ? -19.785 25.032 -30.275 1.00 84.19 273 GLN A N 1
ATOM 2160 C CA . GLN A 1 273 ? -19.481 24.416 -31.564 1.00 84.19 273 GLN A CA 1
ATOM 2161 C C . GLN A 1 273 ? -20.745 24.235 -32.415 1.00 84.19 273 GLN A C 1
ATOM 2163 O O . GLN A 1 273 ? -20.774 24.670 -33.560 1.00 84.19 273 GLN A O 1
ATOM 2168 N N . MET A 1 274 ? -21.836 23.722 -31.833 1.00 84.50 274 MET A N 1
ATOM 2169 C CA . MET A 1 274 ? -23.114 23.604 -32.550 1.00 84.50 274 MET A CA 1
ATOM 2170 C C . MET A 1 274 ? -23.654 24.951 -33.054 1.00 84.50 274 MET A C 1
ATOM 2172 O O . MET A 1 274 ? -24.275 25.011 -34.114 1.00 84.50 274 MET A O 1
ATOM 2176 N N . ILE A 1 275 ? -23.477 26.033 -32.290 1.00 83.38 275 ILE A N 1
ATOM 2177 C CA . ILE A 1 275 ? -23.891 27.375 -32.722 1.00 83.38 275 ILE A CA 1
ATOM 2178 C C . ILE A 1 275 ? -22.999 27.858 -33.864 1.00 83.38 275 ILE A C 1
ATOM 2180 O O . ILE A 1 275 ? -23.520 28.397 -34.837 1.00 83.38 275 ILE A O 1
ATOM 2184 N N . TYR A 1 276 ? -21.685 27.653 -33.759 1.00 80.31 276 TYR A N 1
ATOM 2185 C CA . TYR A 1 276 ? -20.734 28.015 -34.805 1.00 80.31 276 TYR A CA 1
ATOM 2186 C C . TYR A 1 276 ? -21.089 27.342 -36.135 1.00 80.31 276 TYR A C 1
ATOM 2188 O O . TYR A 1 276 ? -21.236 28.032 -37.142 1.00 80.31 276 TYR A O 1
ATOM 2196 N N . ASP A 1 277 ? -21.335 26.032 -36.114 1.00 83.44 277 ASP A N 1
ATOM 2197 C CA . ASP A 1 277 ? -21.695 25.261 -37.308 1.00 83.44 277 ASP A CA 1
ATOM 2198 C C . ASP A 1 277 ? -23.018 25.767 -37.914 1.00 83.44 277 ASP A C 1
ATOM 2200 O O . ASP A 1 277 ? -23.102 26.033 -39.111 1.00 83.44 277 ASP A O 1
ATOM 2204 N N . ARG A 1 278 ? -24.034 26.041 -37.079 1.00 80.69 278 ARG A N 1
ATOM 2205 C CA . ARG A 1 278 ? -25.313 26.623 -37.537 1.00 80.69 278 ARG A CA 1
ATOM 2206 C C . ARG A 1 278 ? -25.162 28.000 -38.174 1.00 80.69 278 ARG A C 1
ATOM 2208 O O . ARG A 1 278 ? -25.921 28.322 -39.081 1.00 80.69 278 ARG A O 1
ATOM 2215 N N . VAL A 1 279 ? -24.250 28.834 -37.675 1.00 76.75 279 VAL A N 1
ATOM 2216 C CA . VAL A 1 279 ? -23.980 30.154 -38.262 1.00 76.75 279 VAL A CA 1
ATOM 2217 C C . VAL A 1 279 ? -23.285 30.001 -39.615 1.00 76.75 279 VAL A C 1
ATOM 2219 O O . VAL A 1 279 ? -23.642 30.712 -40.550 1.00 76.75 279 VAL A O 1
ATOM 2222 N N . GLN A 1 280 ? -22.356 29.056 -39.761 1.00 73.75 280 GLN A N 1
ATOM 2223 C CA . GLN A 1 280 ? -21.702 28.784 -41.049 1.00 73.75 280 GLN A CA 1
ATOM 2224 C C . GLN A 1 280 ? -22.678 28.234 -42.100 1.00 73.75 280 GLN A C 1
ATOM 2226 O O . GLN A 1 280 ? -22.586 28.603 -43.268 1.00 73.75 280 GLN A O 1
ATOM 2231 N N . ASP A 1 281 ? -23.664 27.438 -41.684 1.00 69.69 281 ASP A N 1
ATOM 2232 C CA . ASP A 1 281 ? -24.701 26.901 -42.574 1.00 69.69 281 ASP A CA 1
ATOM 2233 C C . ASP A 1 281 ? -25.798 27.920 -42.935 1.00 69.69 281 ASP A C 1
ATOM 2235 O O . ASP A 1 281 ? -26.647 27.639 -43.789 1.00 69.69 281 ASP A O 1
ATOM 2239 N N . THR A 1 282 ? -25.819 29.114 -42.321 1.00 66.50 282 THR A N 1
ATOM 2240 C CA . THR A 1 282 ? -26.775 30.149 -42.741 1.00 66.50 282 THR A CA 1
ATOM 2241 C C . THR A 1 282 ? -26.375 30.735 -44.099 1.00 66.50 282 THR A C 1
ATOM 2243 O O . THR A 1 282 ? -25.281 31.285 -44.231 1.00 66.50 282 THR A O 1
ATOM 2246 N N . PRO A 1 283 ? -27.249 30.674 -45.126 1.00 59.56 283 PRO A N 1
ATOM 2247 C CA . PRO A 1 283 ? -26.923 31.191 -46.448 1.00 59.56 283 PRO A CA 1
ATOM 2248 C C . PRO A 1 283 ? -26.605 32.685 -46.379 1.00 59.56 283 PRO A C 1
ATOM 2250 O O . PRO A 1 283 ? -27.438 33.482 -45.936 1.00 59.56 283 PRO A O 1
ATOM 2253 N N . VAL A 1 284 ? -25.418 33.072 -46.853 1.00 59.91 284 VAL A N 1
ATOM 2254 C CA . VAL A 1 284 ? -25.042 34.483 -46.980 1.00 59.91 284 VAL A CA 1
ATOM 2255 C C . VAL A 1 284 ? -26.056 35.160 -47.915 1.00 59.91 284 VAL A C 1
ATOM 2257 O O . VAL A 1 284 ? -26.248 34.686 -49.041 1.00 59.91 284 VAL A O 1
ATOM 2260 N N . PRO A 1 285 ? -26.740 36.238 -47.485 1.00 57.91 285 PRO A N 1
ATOM 2261 C CA . PRO A 1 285 ? -27.696 36.932 -48.334 1.00 57.91 285 PRO A CA 1
ATOM 2262 C C . PRO A 1 285 ? -26.998 37.397 -49.612 1.00 57.91 285 PRO A C 1
ATOM 2264 O O . PRO A 1 285 ? -26.042 38.167 -49.555 1.00 57.91 285 PRO A O 1
ATOM 2267 N N . ASN A 1 286 ? -27.460 36.906 -50.764 1.00 56.00 286 ASN A N 1
ATOM 2268 C CA . ASN A 1 286 ? -26.933 37.326 -52.058 1.00 56.00 286 ASN A CA 1
ATOM 2269 C C . ASN A 1 286 ? -27.071 38.860 -52.160 1.00 56.00 286 ASN A C 1
ATOM 2271 O O . ASN A 1 286 ? -28.196 39.346 -52.011 1.00 56.00 286 ASN A O 1
ATOM 2275 N N . PRO A 1 287 ? -25.988 39.624 -52.398 1.00 58.03 287 PRO A N 1
ATOM 2276 C CA . PRO A 1 287 ? -26.011 41.089 -52.367 1.00 58.03 287 PRO A CA 1
ATOM 2277 C C . PRO A 1 287 ? -26.964 41.731 -53.391 1.00 58.03 287 PRO A C 1
ATOM 2279 O O . PRO A 1 287 ? -27.279 42.910 -53.266 1.00 58.03 287 PRO A O 1
ATOM 2282 N N . GLY A 1 288 ? -27.466 40.970 -54.372 1.00 57.38 288 GLY A N 1
ATOM 2283 C CA . GLY A 1 288 ? -28.524 41.413 -55.290 1.00 57.38 288 GLY A CA 1
ATOM 2284 C C . GLY A 1 288 ? -29.962 41.265 -54.766 1.00 57.38 288 GLY A C 1
ATOM 2285 O O . GLY A 1 288 ? -30.889 41.767 -55.396 1.00 57.38 288 GLY A O 1
ATOM 2286 N N . ASN A 1 289 ? -30.183 40.579 -53.640 1.00 59.31 289 ASN A N 1
ATOM 2287 C CA . ASN A 1 289 ? -31.511 40.398 -53.054 1.00 59.31 289 ASN A CA 1
ATOM 2288 C C . ASN A 1 289 ? -31.793 41.497 -52.022 1.00 59.31 289 ASN A C 1
ATOM 2290 O O . ASN A 1 289 ? -31.070 41.647 -51.039 1.00 59.31 289 ASN A O 1
ATOM 2294 N N . VAL A 1 290 ? -32.899 42.215 -52.202 1.00 59.66 290 VAL A N 1
ATOM 2295 C CA . VAL A 1 290 ? -33.400 43.172 -51.213 1.00 59.66 290 VAL A CA 1
ATOM 2296 C C . VAL A 1 290 ? -34.197 42.404 -50.161 1.00 59.66 290 VAL A C 1
ATOM 2298 O O . VAL A 1 290 ? -35.127 41.673 -50.498 1.00 59.66 290 VAL A O 1
ATOM 2301 N N . TYR A 1 291 ? -33.847 42.544 -48.885 1.00 62.12 291 TYR A N 1
ATOM 2302 C CA . TYR A 1 291 ? -34.603 41.947 -47.781 1.00 62.12 291 TYR A CA 1
ATOM 2303 C C . TYR A 1 291 ? -35.208 43.059 -46.932 1.00 62.12 291 TYR A C 1
ATOM 2305 O O . TYR A 1 291 ? -34.473 43.853 -46.347 1.00 62.12 291 TYR A O 1
ATOM 2313 N N . CYS A 1 292 ? -36.538 43.107 -46.860 1.00 62.00 292 CYS A N 1
ATOM 2314 C CA . CYS A 1 292 ? -37.244 44.049 -45.996 1.00 62.00 292 CYS A CA 1
ATOM 2315 C C . CYS A 1 292 ? -37.396 43.435 -44.594 1.00 62.00 292 CYS A C 1
ATOM 2317 O O . CYS A 1 292 ? -37.495 42.211 -44.442 1.00 62.00 292 CYS A O 1
ATOM 2319 N N . SER A 1 293 ? -37.412 44.275 -43.558 1.00 63.31 293 SER A N 1
ATOM 2320 C CA . SER A 1 293 ? -37.662 43.843 -42.180 1.00 63.31 293 SER A CA 1
ATOM 2321 C C . SER A 1 293 ? -38.784 44.657 -41.559 1.00 63.31 293 SER A C 1
ATOM 2323 O O . SER A 1 293 ? -38.665 45.877 -41.464 1.00 63.31 293 SER A O 1
ATOM 2325 N N . GLU A 1 294 ? -39.815 43.985 -41.064 1.00 69.56 294 GLU A N 1
ATOM 2326 C CA . GLU A 1 294 ? -40.943 44.633 -40.396 1.00 69.56 294 GLU A CA 1
ATOM 2327 C C . GLU A 1 294 ? -40.870 44.409 -38.879 1.00 69.56 294 GLU A C 1
ATOM 2329 O O . GLU A 1 294 ? -40.557 43.306 -38.410 1.00 69.56 294 GLU A O 1
ATOM 2334 N N . LYS A 1 295 ? -41.101 45.472 -38.096 1.00 68.00 295 LYS A N 1
ATOM 2335 C CA . LYS A 1 295 ? -41.141 45.410 -36.627 1.00 68.00 295 LYS A CA 1
ATOM 2336 C C . LYS A 1 295 ? -42.526 44.975 -36.177 1.00 68.00 295 LYS A C 1
ATOM 2338 O O . LYS A 1 295 ? -43.473 45.739 -36.295 1.00 68.00 295 LYS A O 1
ATOM 2343 N N . LEU A 1 296 ? -42.619 43.804 -35.553 1.00 65.56 296 LEU A N 1
ATOM 2344 C CA . LEU A 1 296 ? -43.888 43.269 -35.042 1.00 65.56 296 LEU A CA 1
ATOM 2345 C C . LEU A 1 296 ? -44.081 43.502 -33.533 1.00 65.56 296 LEU A C 1
ATOM 2347 O O . LEU A 1 296 ? -44.933 42.879 -32.904 1.00 65.56 296 LEU A O 1
ATOM 2351 N N . GLY A 1 297 ? -43.278 44.393 -32.938 1.00 62.06 297 GLY A N 1
ATOM 2352 C CA . GLY A 1 297 ? -43.256 44.647 -31.494 1.00 62.06 297 GLY A CA 1
ATOM 2353 C C . GLY A 1 297 ? -42.547 43.549 -30.680 1.00 62.06 297 GLY A C 1
ATOM 2354 O O . GLY A 1 297 ? -42.326 42.432 -31.149 1.00 62.06 297 GLY A O 1
ATOM 2355 N N . ASN A 1 298 ? -42.143 43.882 -29.445 1.00 55.56 298 ASN A N 1
ATOM 2356 C CA . ASN A 1 298 ? -41.365 43.029 -28.525 1.00 55.56 298 ASN A CA 1
ATOM 2357 C C . ASN A 1 298 ? -40.082 42.428 -29.135 1.00 55.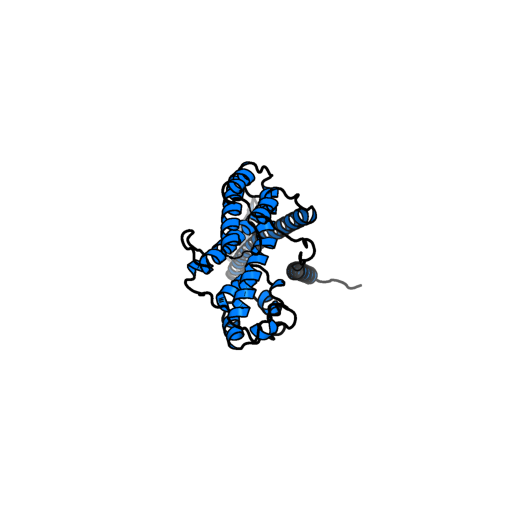56 298 ASN A C 1
ATOM 2359 O O . ASN A 1 298 ? -39.858 41.222 -29.055 1.00 55.56 298 ASN A O 1
ATOM 2363 N N . ASN A 1 299 ? -39.240 43.266 -29.755 1.00 56.72 299 ASN A N 1
ATOM 2364 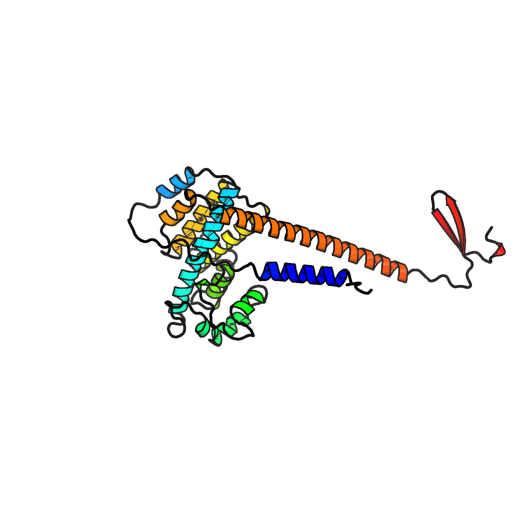C CA . ASN A 1 299 ? -37.944 42.880 -30.344 1.00 56.72 299 ASN A CA 1
ATOM 2365 C C . ASN A 1 299 ? -37.997 41.714 -31.352 1.00 56.72 299 ASN A C 1
ATOM 2367 O O . ASN A 1 299 ? -36.976 41.088 -31.635 1.00 56.72 299 ASN A O 1
ATOM 2371 N N . ARG A 1 300 ? -39.167 41.429 -31.936 1.00 52.91 300 ARG A N 1
ATOM 2372 C CA . ARG A 1 300 ? -39.313 40.452 -33.016 1.00 52.91 300 ARG A CA 1
ATOM 2373 C C . ARG A 1 300 ? -39.394 41.162 -34.361 1.00 52.91 300 ARG A C 1
ATOM 2375 O O . ARG A 1 300 ? -40.148 42.119 -34.534 1.00 52.91 300 ARG A O 1
ATOM 2382 N N . HIS A 1 301 ? -38.611 40.656 -35.306 1.00 63.03 301 HIS A N 1
ATOM 2383 C CA . HIS A 1 301 ? -38.563 41.129 -36.681 1.00 63.03 301 HIS A CA 1
ATOM 2384 C C . HIS A 1 301 ? -38.833 39.968 -37.629 1.00 63.03 301 HIS A C 1
ATOM 2386 O O . HIS A 1 301 ? -38.169 38.934 -37.538 1.00 63.03 301 HIS A O 1
ATOM 2392 N N . LEU A 1 302 ? -39.773 40.151 -38.554 1.00 52.66 302 LEU A N 1
ATOM 2393 C CA . LEU A 1 302 ? -39.962 39.241 -39.682 1.00 52.66 302 LEU A CA 1
ATOM 2394 C C . LEU A 1 302 ? -39.155 39.780 -40.869 1.00 52.66 302 LEU A C 1
ATOM 2396 O O . LEU A 1 302 ? -39.312 40.940 -41.252 1.00 52.66 302 LEU A O 1
ATOM 2400 N N . ARG A 1 303 ? -38.256 38.952 -41.419 1.00 61.31 303 ARG A N 1
ATOM 2401 C CA . ARG A 1 303 ? -37.544 39.248 -42.672 1.00 61.31 303 ARG A CA 1
ATOM 2402 C C . ARG A 1 303 ? -38.176 38.472 -43.812 1.00 61.31 303 ARG A C 1
ATOM 2404 O O . ARG A 1 303 ? -38.349 37.260 -43.705 1.00 61.31 303 ARG A O 1
ATOM 2411 N N . TYR A 1 304 ? -38.439 39.155 -44.915 1.00 63.53 304 TYR A N 1
ATOM 2412 C CA . TYR A 1 304 ? -38.920 38.545 -46.149 1.00 63.53 304 TYR A CA 1
ATOM 2413 C C . TYR A 1 304 ? -38.196 39.139 -47.361 1.00 63.53 304 TYR A C 1
ATOM 2415 O O . TYR A 1 304 ? -37.560 40.193 -47.283 1.00 63.53 304 TYR A O 1
ATOM 2423 N N . LYS A 1 305 ? -38.226 38.412 -48.481 1.00 61.75 305 LYS A N 1
ATOM 2424 C CA . LYS A 1 305 ? -37.520 38.785 -49.710 1.00 61.75 305 LYS A CA 1
ATOM 2425 C C . LYS A 1 305 ? -38.360 39.795 -50.501 1.00 61.75 305 LYS A C 1
ATOM 2427 O O . LYS A 1 305 ? -39.454 39.457 -50.941 1.00 61.75 305 LYS A O 1
ATOM 2432 N N . GLY A 1 306 ? -37.855 41.014 -50.665 1.00 61.28 306 GLY A N 1
ATOM 2433 C CA . GLY A 1 306 ? -38.464 42.064 -51.481 1.00 61.28 306 GLY A CA 1
ATOM 2434 C C . GLY A 1 306 ? -38.014 41.972 -52.941 1.00 61.28 306 GLY A C 1
ATOM 2435 O O . GLY A 1 306 ? -36.900 41.537 -53.233 1.00 61.28 306 GLY A O 1
ATOM 2436 N N . LEU A 1 307 ? -38.881 42.376 -53.872 1.00 56.22 307 LEU A N 1
ATOM 2437 C CA . LEU A 1 307 ? -38.568 42.391 -55.309 1.00 56.22 307 LEU A CA 1
ATOM 2438 C C . LEU A 1 307 ? -37.638 43.565 -55.697 1.00 56.22 307 LEU A C 1
ATOM 2440 O O . LEU A 1 307 ? -36.903 43.447 -56.672 1.00 56.22 307 LEU A O 1
ATOM 2444 N N . ASN A 1 308 ? -37.639 44.673 -54.939 1.00 57.34 308 ASN A N 1
ATOM 2445 C CA . ASN A 1 308 ? -36.801 45.875 -55.116 1.00 57.34 308 ASN A CA 1
ATOM 2446 C C . ASN A 1 308 ? -36.909 46.832 -53.893 1.00 57.34 308 ASN A C 1
ATOM 2448 O O . ASN A 1 308 ? -37.818 46.702 -53.076 1.00 57.34 308 ASN A O 1
ATOM 2452 N N . HIS A 1 309 ? -35.983 47.800 -53.750 1.00 57.81 309 HIS A N 1
ATOM 2453 C CA . HIS A 1 309 ? -35.913 48.721 -52.589 1.00 57.81 309 HIS A CA 1
ATOM 2454 C C . HIS A 1 309 ? -37.141 49.636 -52.431 1.00 57.81 309 HIS A C 1
ATOM 2456 O O . HIS A 1 309 ? -37.451 50.045 -51.318 1.00 57.81 309 HIS A O 1
ATOM 2462 N N . ALA A 1 310 ? -37.863 49.930 -53.518 1.00 58.22 310 ALA A N 1
ATOM 2463 C CA . ALA A 1 310 ? -39.038 50.805 -53.492 1.00 58.22 310 ALA A CA 1
ATOM 2464 C C . ALA A 1 310 ? -40.257 50.195 -52.767 1.00 58.22 310 ALA A C 1
ATOM 2466 O O . ALA A 1 310 ? -41.192 50.918 -52.445 1.00 58.22 310 ALA A O 1
ATOM 2467 N N . HIS A 1 311 ? -40.246 48.883 -52.506 1.00 54.78 311 HIS A N 1
ATOM 2468 C CA . HIS A 1 311 ? -41.323 48.162 -51.821 1.00 54.78 311 HIS A CA 1
ATOM 2469 C C . HIS A 1 311 ? -41.083 47.952 -50.314 1.00 54.78 311 HIS A C 1
ATOM 2471 O O . HIS A 1 311 ? -41.930 47.352 -49.658 1.00 54.78 311 HIS A O 1
ATOM 2477 N N . CYS A 1 312 ? -39.958 48.415 -49.755 1.00 55.72 312 CYS A N 1
ATOM 2478 C CA . CYS A 1 312 ? -39.730 48.379 -48.309 1.00 55.72 312 CYS A CA 1
ATOM 2479 C C . CYS A 1 312 ? -40.165 49.718 -47.678 1.00 55.72 312 CYS A C 1
ATOM 2481 O O . CYS A 1 312 ? -39.322 50.589 -47.465 1.00 55.72 312 CYS A O 1
ATOM 2483 N N . TYR A 1 313 ? -41.457 49.887 -47.392 1.00 58.16 313 TYR A N 1
ATOM 2484 C CA . TYR A 1 313 ? -41.988 50.966 -46.547 1.00 58.16 313 TYR A CA 1
ATOM 2485 C C . TYR A 1 313 ? -42.971 50.396 -45.532 1.00 58.16 313 TYR A C 1
ATOM 2487 O O . TYR A 1 313 ? -43.799 49.556 -45.947 1.00 58.16 313 TYR A O 1
#

Foldseek 3Di:
DDDPPDPVNVVVVVVVVVVVCVLPVPDDQPPPDDDDDDDDDDDFDPVLCVLLVPFDDFQLLLLLLLVCCQFPQVLVLLLVLLLVQCCVQPVPQADSVLQACQSVCQDPQNVVQQVPDDCVLCPPSNCCQQQPVHHGDGRDGSSRDGLSVSLSCVLTRGPDDVPDVCLQQPADPPDLDLSVLSNVSVVLVVVSLVCLLVSGDDSVRSSVSLVSNLVSSVSRDPPDDSVNSSVSSVDDDDPVSSVVSVVSNVVVVVVVVVVVVVVVVVVVVVVVVVVVVVVVPPDDPDPPWDWAWDDPDPPDIDIDTDPDPVPRD

Secondary structure (DSSP, 8-state):
------HHHHHHHHHHHHHHHHHHTT----TTS-----------SHHHHHHHHH----HHHHHHHHHHIIIIIIHHHHHHHHHHHHHHH-TTT--TTT-B-HHHHHSHHHHHHHHTS-TTTS-HHHHHHHSGGGS--SS-BGGG--HHHHHHHHHHHSSS---SHHHHHS--TT--SHHHHHHHHHHHHHHHHHTTTTT---HHHHHHHHHHHHHHHHHH-TTS-HHHHHHHHHSPPPHHHHHHHHHHHHHHHHHHHHHHHHHHHHHHHHHHHHHHHHHHTSPPPPTT-EEEEEE-STT-EEEEEESSGGG--

Organism: Lingula anatina (NCBI:txid7574)

Sequence (313 aa):
MEFETDVVTIIITLFLLVVLMVLFFGEFSLKKIFGGKARSDVEVKDTMATTLGTYVGSERDNFSRMYILISNYALVVLQDVLQKELQTVYPELFDPNTGLLNKVLGDKTVRGKLFGLPPRLFNQHQRNQLYPAGNPSTSVTVGDLDLTLTVLLLRNITSLNPRPRNAWDNPSDEDTSKESTIGRIKRYRDVVYGNVNKAAISDQDFRAHFSGLKSNLLALSSKFTSEEYDAILSKPLDVTLINYVGDLQKIVNLRFAHDQSFGIMKGIQEKVQMIYDRVQDTPVPNPGNVYCSEKLGNNRHLRYKGLNHAHCY

pLDDT: mean 79.22, std 19.52, range [26.73, 98.5]

Radius of gyration: 30.07 Å; chains: 1; bounding box: 66×68×82 Å